Protein AF-A0A956BQ56-F1 (afdb_monomer_lite)

pLDDT: mean 92.38, std 8.83, range [50.75, 98.5]

Structure (mmCIF, N/CA/C/O backbone):
data_AF-A0A956BQ56-F1
#
_entry.id   AF-A0A956BQ56-F1
#
loop_
_atom_site.group_PDB
_atom_site.id
_atom_site.type_symbol
_atom_site.label_atom_id
_atom_site.label_alt_id
_atom_site.label_comp_id
_atom_site.label_asym_id
_atom_site.label_entity_id
_atom_site.label_seq_id
_atom_site.pdbx_PDB_ins_code
_atom_site.Cartn_x
_atom_site.Cartn_y
_atom_site.Cartn_z
_atom_site.occupancy
_atom_site.B_iso_or_equiv
_atom_site.auth_seq_id
_atom_site.auth_comp_id
_atom_site.auth_asym_id
_atom_site.auth_atom_id
_atom_site.pdbx_PDB_model_num
ATOM 1 N N . MET A 1 1 ? -1.343 -6.484 15.022 1.00 90.75 1 MET A N 1
ATOM 2 C CA . MET A 1 1 ? -2.220 -6.120 13.902 1.00 90.75 1 MET A CA 1
ATOM 3 C C . MET A 1 1 ? -2.183 -7.312 12.981 1.00 90.75 1 MET A C 1
ATOM 5 O O . MET A 1 1 ? -1.148 -7.977 12.954 1.00 90.75 1 MET A O 1
ATOM 9 N N . TRP A 1 2 ? -3.267 -7.610 12.287 1.00 90.75 2 TRP A N 1
ATOM 10 C CA . TRP A 1 2 ? -3.307 -8.731 11.355 1.00 90.75 2 TRP A CA 1
ATOM 11 C C . TRP A 1 2 ? -3.967 -8.310 10.049 1.00 90.75 2 TRP A C 1
ATOM 13 O O . TRP A 1 2 ? -4.784 -7.390 10.034 1.00 90.75 2 TRP A O 1
ATOM 23 N N . LEU A 1 3 ? -3.555 -8.955 8.960 1.00 93.00 3 LEU A N 1
ATOM 24 C CA . LEU A 1 3 ? -4.132 -8.765 7.638 1.00 93.00 3 LEU A CA 1
ATOM 25 C C . LEU A 1 3 ? -5.413 -9.600 7.562 1.00 93.00 3 LEU A C 1
ATOM 27 O O . LEU A 1 3 ? -5.359 -10.815 7.725 1.00 93.00 3 LEU A O 1
ATOM 31 N N . ALA A 1 4 ? -6.555 -8.944 7.384 1.00 93.88 4 ALA A N 1
ATOM 32 C CA . ALA A 1 4 ? -7.866 -9.578 7.299 1.00 93.88 4 ALA A CA 1
ATOM 33 C C . ALA A 1 4 ? -8.221 -9.924 5.849 1.00 93.88 4 ALA A C 1
ATOM 35 O O . ALA A 1 4 ? -8.696 -11.027 5.581 1.00 93.88 4 ALA A O 1
ATOM 36 N N . SER A 1 5 ? -7.948 -9.014 4.913 1.00 95.31 5 SER A N 1
ATOM 37 C CA . SER A 1 5 ? -8.143 -9.240 3.482 1.00 95.31 5 SER A CA 1
ATOM 38 C C . SER A 1 5 ? -7.060 -8.539 2.660 1.00 95.31 5 SER A C 1
ATOM 40 O O . SER A 1 5 ? -6.404 -7.603 3.129 1.00 95.31 5 SER A O 1
ATOM 42 N N . ALA A 1 6 ? -6.874 -9.006 1.431 1.00 96.00 6 ALA A N 1
ATOM 43 C CA . ALA A 1 6 ? -6.064 -8.338 0.430 1.00 96.00 6 ALA A CA 1
ATOM 44 C C . ALA A 1 6 ? -6.726 -8.446 -0.945 1.00 96.00 6 ALA A C 1
ATOM 46 O O . ALA A 1 6 ? -7.238 -9.501 -1.331 1.00 96.00 6 ALA A O 1
ATOM 47 N N . ARG A 1 7 ? -6.670 -7.349 -1.695 1.00 97.12 7 ARG A N 1
ATOM 48 C CA . ARG A 1 7 ? -7.122 -7.246 -3.079 1.00 97.12 7 ARG A CA 1
ATOM 49 C C . ARG A 1 7 ? -6.000 -6.658 -3.922 1.00 97.12 7 ARG A C 1
ATOM 51 O O . ARG A 1 7 ? -5.482 -5.592 -3.606 1.00 97.12 7 ARG A O 1
ATOM 58 N N . ILE A 1 8 ? -5.619 -7.351 -4.987 1.00 97.19 8 ILE A N 1
ATOM 59 C CA . ILE A 1 8 ? -4.504 -6.971 -5.858 1.00 97.19 8 ILE A CA 1
ATOM 60 C C . ILE A 1 8 ? -4.992 -6.920 -7.295 1.00 97.19 8 ILE A C 1
ATOM 62 O O . ILE A 1 8 ? -5.619 -7.859 -7.778 1.00 97.19 8 ILE A O 1
ATOM 66 N N . GLU A 1 9 ? -4.692 -5.823 -7.977 1.00 97.06 9 GLU A N 1
ATOM 67 C CA . GLU A 1 9 ? -5.105 -5.558 -9.352 1.00 97.06 9 GLU A CA 1
ATOM 68 C C . GLU A 1 9 ? -3.898 -5.216 -10.220 1.00 97.06 9 GLU A C 1
ATOM 70 O O . GLU A 1 9 ? -3.016 -4.477 -9.786 1.00 97.06 9 GLU A O 1
ATOM 75 N N . GLY A 1 10 ? -3.896 -5.695 -11.466 1.00 95.44 10 GLY A N 1
ATOM 76 C CA . GLY A 1 10 ? -2.933 -5.273 -12.492 1.00 95.44 10 GLY A CA 1
ATOM 77 C C . GLY A 1 10 ? -1.641 -6.090 -12.583 1.00 95.44 10 GLY A C 1
ATOM 78 O O . GLY A 1 10 ? -0.752 -5.727 -13.354 1.00 95.44 10 GLY A O 1
ATOM 79 N N . LEU A 1 11 ? -1.535 -7.205 -11.854 1.00 95.56 11 LEU A N 1
ATOM 80 C CA . LEU A 1 11 ? -0.464 -8.179 -12.071 1.00 95.56 11 LEU A CA 1
ATOM 81 C C . LEU A 1 11 ? -0.717 -8.989 -13.350 1.00 95.56 11 LEU A C 1
ATOM 83 O O . LEU A 1 11 ? -1.852 -9.282 -13.728 1.00 95.56 11 LEU A O 1
ATOM 87 N N . ARG A 1 12 ? 0.362 -9.398 -14.020 1.00 95.00 12 ARG A N 1
ATOM 88 C CA . ARG A 1 12 ? 0.301 -10.229 -15.230 1.00 95.00 12 ARG A CA 1
ATOM 89 C C . ARG A 1 12 ? -0.220 -11.632 -14.932 1.00 95.00 12 ARG A C 1
ATOM 91 O O . ARG A 1 12 ? -0.960 -12.191 -15.738 1.00 95.00 12 ARG A O 1
ATOM 98 N N . SER A 1 13 ? 0.224 -12.210 -13.816 1.00 91.88 13 SER A N 1
ATOM 99 C CA . SER A 1 13 ? -0.127 -13.565 -13.376 1.00 91.88 13 SER A CA 1
ATOM 100 C C . SER A 1 13 ? -1.615 -13.691 -13.048 1.00 91.88 13 SER A C 1
ATOM 102 O O . SER A 1 13 ? -2.211 -14.730 -13.321 1.00 91.88 13 SER A O 1
ATOM 104 N N . ALA A 1 14 ? -2.218 -12.620 -12.530 1.00 91.88 14 ALA A N 1
ATOM 105 C CA . ALA A 1 14 ? -3.639 -12.528 -12.248 1.00 91.88 14 ALA A CA 1
ATOM 106 C C . ALA A 1 14 ? -4.102 -11.058 -12.328 1.00 91.88 14 ALA A C 1
ATOM 108 O O . ALA A 1 14 ? -3.656 -10.239 -11.522 1.00 91.88 14 ALA A O 1
ATOM 109 N N . PRO A 1 15 ? -5.022 -10.707 -13.252 1.00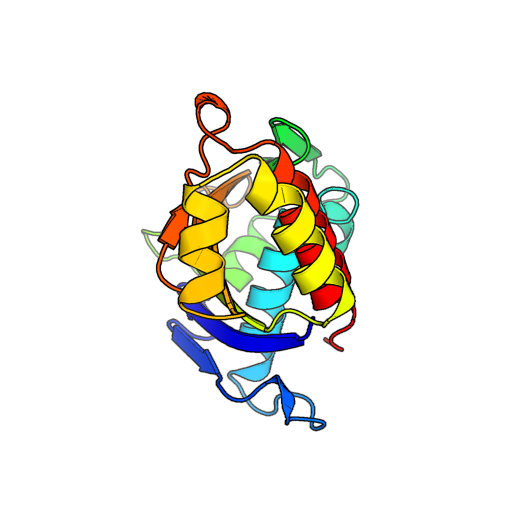 90.75 15 PRO A N 1
ATOM 110 C CA . PRO A 1 15 ? -5.516 -9.335 -13.383 1.00 90.75 15 PRO A CA 1
ATOM 111 C C . PRO A 1 15 ? -6.189 -8.797 -12.115 1.00 90.75 15 PRO A C 1
ATOM 113 O O . PRO A 1 15 ? -6.154 -7.592 -11.871 1.00 90.75 15 PRO A O 1
ATOM 116 N N . LEU A 1 16 ? -6.804 -9.693 -11.339 1.00 95.44 16 LEU A N 1
ATOM 117 C CA . LEU A 1 16 ? -7.450 -9.420 -10.063 1.00 95.44 16 LEU A CA 1
ATOM 118 C C . LEU A 1 16 ? -7.312 -10.648 -9.157 1.00 95.44 16 LEU A C 1
ATOM 120 O O . LEU A 1 16 ? -7.678 -11.753 -9.557 1.00 95.44 16 LEU A O 1
ATOM 124 N N . VAL A 1 17 ? -6.821 -10.435 -7.940 1.00 95.25 17 VAL A N 1
ATOM 125 C CA . VAL A 1 17 ? -6.795 -11.422 -6.858 1.00 95.25 17 VAL A CA 1
ATOM 126 C C . VAL A 1 17 ? -7.473 -10.820 -5.648 1.00 95.25 17 VAL A C 1
ATOM 128 O O . VAL A 1 17 ? -7.122 -9.724 -5.224 1.00 95.25 17 VAL A O 1
ATOM 131 N N . GLU A 1 18 ? -8.413 -11.555 -5.069 1.00 95.25 18 GLU A N 1
ATOM 132 C CA . GLU A 1 18 ? -9.091 -11.184 -3.832 1.00 95.25 18 GLU A CA 1
ATOM 133 C C . GLU A 1 18 ? -8.998 -12.339 -2.849 1.00 95.25 18 GLU A C 1
ATOM 135 O O . GLU A 1 18 ? -9.271 -13.495 -3.191 1.00 95.25 18 GLU A O 1
ATOM 140 N N . ARG A 1 19 ? -8.580 -12.030 -1.624 1.00 92.81 19 ARG A N 1
ATOM 141 C CA . ARG A 1 19 ? -8.503 -12.992 -0.532 1.00 92.81 19 ARG A CA 1
ATOM 142 C C . ARG A 1 19 ? -9.029 -12.364 0.742 1.00 92.81 19 ARG A C 1
ATOM 144 O O . ARG A 1 19 ? -8.561 -11.313 1.164 1.00 92.81 19 ARG A O 1
ATOM 151 N N . GLU A 1 20 ? -9.980 -13.051 1.351 1.00 92.44 20 GLU A N 1
ATOM 152 C CA . GLU A 1 20 ? -10.576 -12.707 2.637 1.00 92.44 20 GLU A CA 1
ATOM 153 C C . GLU A 1 20 ? -10.117 -13.695 3.715 1.00 92.44 20 GLU A C 1
ATOM 155 O O . GLU A 1 20 ? -9.497 -14.720 3.423 1.00 92.44 20 GLU A O 1
ATOM 160 N N . GLU A 1 21 ? -10.433 -13.376 4.969 1.00 88.19 21 GLU A N 1
ATOM 161 C CA . GLU A 1 21 ? -10.154 -14.200 6.150 1.00 88.19 21 GLU A CA 1
ATOM 162 C C . GLU A 1 21 ? -8.681 -14.609 6.326 1.00 88.19 21 GLU A C 1
ATOM 164 O O . GLU A 1 21 ? -8.386 -15.621 6.966 1.00 88.19 21 GLU A O 1
ATOM 169 N N . LEU A 1 22 ? -7.739 -13.791 5.840 1.00 86.69 22 LEU A N 1
ATOM 170 C CA . LEU A 1 22 ? -6.291 -14.032 5.945 1.00 86.69 22 LEU A CA 1
ATOM 171 C C . LEU A 1 22 ? -5.810 -14.158 7.405 1.00 86.69 22 LEU A C 1
ATOM 173 O O . LEU A 1 22 ? -4.773 -14.760 7.669 1.00 86.69 22 LEU A O 1
ATOM 177 N N . GLU A 1 23 ? -6.605 -13.682 8.367 1.00 80.06 23 GLU A N 1
ATOM 178 C CA . GLU A 1 23 ? -6.362 -13.817 9.806 1.00 80.06 23 GLU A CA 1
ATOM 179 C C . GLU A 1 23 ? -6.426 -15.271 10.317 1.00 80.06 23 GLU A C 1
ATOM 181 O O . GLU A 1 23 ? -5.816 -15.590 11.338 1.00 80.06 23 GLU A O 1
ATOM 186 N N . ARG A 1 24 ? -7.178 -16.151 9.632 1.00 58.94 24 ARG A N 1
ATOM 187 C CA . ARG A 1 24 ? -7.440 -17.543 10.061 1.00 58.94 24 ARG A CA 1
ATOM 188 C C . ARG A 1 24 ? -6.645 -18.571 9.277 1.00 58.94 24 ARG A C 1
ATOM 190 O O . ARG A 1 24 ? -6.616 -19.747 9.650 1.00 58.94 24 ARG A O 1
ATOM 197 N N . VAL A 1 25 ? -6.015 -18.154 8.184 1.00 55.31 25 VAL A N 1
ATOM 198 C CA . VAL A 1 25 ? -5.316 -19.072 7.295 1.00 55.31 25 VAL A CA 1
ATOM 199 C C . VAL A 1 25 ? -3.895 -19.278 7.818 1.00 55.31 25 VAL A C 1
ATOM 201 O O . VAL A 1 25 ? -2.957 -18.587 7.449 1.00 55.31 25 VAL A O 1
ATOM 204 N N . HIS A 1 26 ? -3.722 -20.273 8.690 1.00 55.56 26 HIS A N 1
ATOM 205 C CA . HIS A 1 26 ? -2.394 -20.822 9.004 1.00 55.56 26 HIS A CA 1
ATOM 206 C C . HIS A 1 26 ? -1.770 -21.582 7.822 1.00 55.56 26 HIS A C 1
ATOM 208 O O . HIS A 1 26 ? -0.611 -21.983 7.890 1.00 55.56 26 HIS A O 1
ATOM 214 N N . ALA A 1 27 ? -2.546 -21.838 6.767 1.00 56.81 27 ALA A N 1
ATOM 215 C CA . ALA A 1 27 ? -2.057 -22.451 5.547 1.00 56.81 27 ALA A CA 1
ATOM 216 C C . ALA A 1 27 ? -1.517 -21.370 4.605 1.00 56.81 27 ALA A C 1
ATOM 218 O O . ALA A 1 27 ? -2.220 -20.419 4.274 1.00 56.81 27 ALA A O 1
ATOM 219 N N . GLU A 1 28 ? -0.283 -21.543 4.146 1.00 67.31 28 GLU A N 1
ATOM 220 C CA . GLU A 1 28 ? 0.257 -20.748 3.045 1.00 67.31 28 GLU A CA 1
ATOM 221 C C . GLU A 1 28 ? -0.746 -20.738 1.877 1.00 67.31 28 GLU A C 1
ATOM 223 O O . GLU A 1 28 ? -1.326 -21.792 1.565 1.00 67.31 28 GLU A O 1
ATO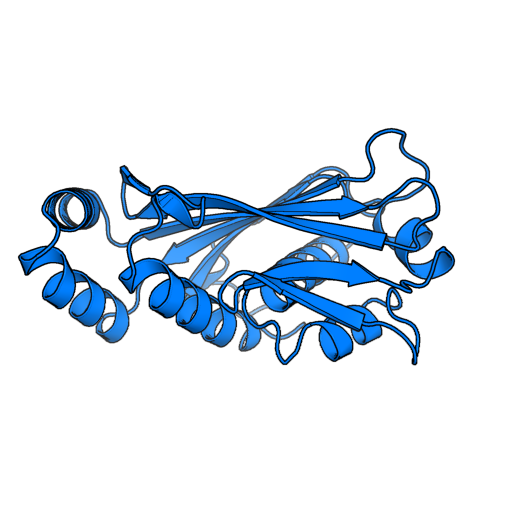M 228 N N . PRO A 1 29 ? -0.989 -19.576 1.244 1.00 72.06 29 PRO A N 1
ATOM 229 C CA . PRO A 1 29 ? -1.797 -19.503 0.039 1.00 72.06 29 PRO A CA 1
ATOM 230 C C . PRO A 1 29 ? -1.306 -20.553 -0.966 1.00 72.06 29 PRO A C 1
ATOM 232 O O . PRO A 1 29 ? -0.115 -20.651 -1.250 1.00 72.06 29 PRO A O 1
ATOM 235 N N . ARG A 1 30 ? -2.210 -21.380 -1.501 1.00 78.44 30 ARG A N 1
ATOM 236 C CA . ARG A 1 30 ? -1.870 -22.390 -2.516 1.00 78.44 30 ARG A CA 1
ATOM 237 C C . ARG A 1 30 ? -2.559 -22.082 -3.832 1.00 78.44 30 ARG A C 1
ATOM 239 O O . ARG A 1 30 ? -3.708 -21.647 -3.852 1.00 78.44 30 ARG A O 1
ATOM 246 N N . GLY A 1 31 ? -1.876 -22.411 -4.924 1.00 81.44 31 GLY A N 1
ATOM 247 C CA . GLY A 1 31 ? -2.411 -22.306 -6.277 1.00 81.44 31 GLY A CA 1
ATOM 248 C C . GLY A 1 31 ? -1.886 -21.092 -7.048 1.00 81.44 31 GLY A C 1
ATOM 249 O O . GLY A 1 31 ? -0.982 -20.406 -6.576 1.00 81.44 31 GLY A O 1
ATOM 250 N N . PRO A 1 32 ? -2.427 -20.842 -8.251 1.00 74.81 32 PRO A N 1
ATOM 251 C CA . PRO A 1 32 ? -1.920 -19.808 -9.156 1.00 74.81 32 PRO A CA 1
ATOM 252 C C . PRO A 1 32 ? -2.018 -18.394 -8.566 1.00 74.81 32 PRO A C 1
ATOM 254 O O . PRO A 1 32 ? -1.135 -17.574 -8.798 1.00 74.81 32 PRO A O 1
ATOM 257 N N . ASP A 1 33 ? -3.032 -18.131 -7.738 1.00 88.50 33 ASP A N 1
ATOM 258 C CA . ASP A 1 33 ? -3.235 -16.818 -7.114 1.00 88.50 33 ASP A CA 1
ATOM 259 C C . ASP A 1 33 ? -2.279 -16.549 -5.945 1.00 88.50 33 ASP A C 1
ATOM 261 O O . ASP A 1 33 ? -2.166 -15.410 -5.504 1.00 88.50 33 ASP A O 1
ATOM 265 N N . ALA A 1 34 ? -1.615 -17.582 -5.413 1.00 90.19 34 ALA A N 1
ATOM 266 C CA . ALA A 1 34 ? -0.724 -17.449 -4.263 1.00 90.19 34 ALA A CA 1
ATOM 267 C C . ALA A 1 34 ? 0.486 -16.567 -4.586 1.00 90.19 34 ALA A C 1
ATOM 269 O O . ALA A 1 34 ? 0.804 -15.668 -3.818 1.00 90.19 34 ALA A O 1
ATOM 270 N N . ALA A 1 35 ? 1.098 -16.780 -5.755 1.00 91.56 35 ALA A N 1
ATOM 271 C CA . ALA A 1 35 ? 2.221 -15.971 -6.220 1.00 91.56 35 ALA A CA 1
ATOM 272 C C . ALA A 1 35 ? 1.800 -14.510 -6.431 1.00 91.56 35 ALA A C 1
ATOM 274 O O . ALA A 1 35 ? 2.440 -13.605 -5.920 1.00 91.56 35 ALA A O 1
ATOM 275 N N . ALA A 1 36 ? 0.661 -14.279 -7.092 1.00 93.44 36 ALA A N 1
ATOM 276 C CA . ALA A 1 36 ? 0.136 -12.930 -7.290 1.00 93.44 36 ALA A CA 1
ATOM 277 C C . ALA A 1 36 ? -0.192 -12.228 -5.958 1.00 93.44 36 ALA A C 1
ATOM 279 O O . ALA A 1 36 ? 0.066 -11.034 -5.806 1.00 93.44 36 ALA A O 1
ATOM 280 N N . LEU A 1 37 ? -0.724 -12.967 -4.978 1.00 94.31 37 LEU A N 1
ATOM 281 C CA . LEU A 1 37 ? -0.947 -12.459 -3.627 1.00 94.31 37 LEU A CA 1
ATOM 282 C C . LEU A 1 37 ? 0.370 -12.059 -2.948 1.00 94.31 37 LEU A C 1
ATOM 284 O O . LEU A 1 37 ? 0.464 -10.953 -2.416 1.00 94.31 37 LEU A O 1
ATOM 288 N N . ALA A 1 38 ? 1.374 -12.937 -2.988 1.00 92.94 38 ALA A N 1
ATOM 289 C CA . ALA A 1 38 ? 2.695 -12.696 -2.416 1.00 92.94 38 ALA A CA 1
ATOM 290 C C . ALA A 1 38 ? 3.383 -11.486 -3.068 1.00 92.94 38 ALA A C 1
ATOM 292 O O . ALA A 1 38 ? 3.845 -10.595 -2.356 1.00 92.94 38 ALA A O 1
ATOM 293 N N . ASP A 1 39 ? 3.355 -11.391 -4.400 1.00 95.06 39 ASP A N 1
ATOM 294 C CA . ASP A 1 39 ? 3.920 -10.274 -5.164 1.00 95.06 39 ASP A CA 1
ATOM 295 C C . ASP A 1 39 ? 3.259 -8.942 -4.783 1.00 95.06 39 ASP A C 1
ATOM 297 O O . ASP A 1 39 ? 3.937 -7.949 -4.510 1.00 95.06 39 ASP A O 1
ATOM 301 N N . GLY A 1 40 ? 1.924 -8.906 -4.706 1.00 95.88 40 GLY A N 1
ATOM 302 C CA . GLY A 1 40 ? 1.198 -7.704 -4.294 1.00 95.88 40 GLY A CA 1
ATOM 303 C C . GLY A 1 40 ? 1.490 -7.303 -2.845 1.00 95.88 40 GLY A C 1
ATOM 304 O O . GLY A 1 40 ? 1.719 -6.126 -2.559 1.00 95.88 40 GLY A O 1
ATOM 305 N N . ILE A 1 41 ? 1.554 -8.268 -1.924 1.00 95.19 41 ILE A N 1
ATOM 306 C CA . ILE A 1 41 ? 1.931 -8.009 -0.527 1.00 95.19 41 ILE A CA 1
ATOM 307 C C . ILE A 1 41 ? 3.377 -7.498 -0.435 1.00 95.19 41 ILE A C 1
ATOM 309 O O . ILE A 1 41 ? 3.640 -6.562 0.322 1.00 95.19 41 ILE A O 1
ATOM 313 N N . ALA A 1 42 ? 4.299 -8.048 -1.226 1.00 94.50 42 ALA A N 1
ATOM 314 C CA . ALA A 1 42 ? 5.682 -7.592 -1.298 1.00 94.50 42 ALA A CA 1
ATOM 315 C C . ALA A 1 42 ? 5.778 -6.147 -1.816 1.00 94.50 42 ALA A C 1
ATOM 317 O O . ALA A 1 42 ? 6.466 -5.327 -1.209 1.00 94.50 42 ALA A O 1
ATOM 318 N N . LEU A 1 43 ? 5.026 -5.781 -2.858 1.00 96.69 43 LEU A N 1
ATOM 319 C CA . LEU A 1 43 ? 4.946 -4.393 -3.336 1.00 96.69 43 LEU A CA 1
ATOM 320 C C . LEU A 1 43 ? 4.395 -3.438 -2.267 1.00 96.69 43 LEU A C 1
ATOM 322 O O . LEU A 1 43 ? 4.925 -2.342 -2.072 1.00 96.69 43 LEU A O 1
ATOM 326 N N . ALA A 1 44 ? 3.358 -3.842 -1.530 1.00 96.69 44 ALA A N 1
ATOM 327 C CA . ALA A 1 44 ? 2.858 -3.045 -0.413 1.00 96.69 44 ALA A CA 1
ATOM 328 C C . ALA A 1 44 ? 3.898 -2.911 0.712 1.00 96.69 44 ALA A C 1
ATOM 330 O O . ALA A 1 44 ? 4.078 -1.824 1.262 1.00 96.69 44 ALA A O 1
ATOM 331 N N . ALA A 1 45 ? 4.620 -3.985 1.035 1.00 94.12 45 ALA A N 1
ATOM 332 C CA . ALA A 1 45 ? 5.680 -3.967 2.036 1.00 94.12 45 ALA A CA 1
ATOM 333 C C . ALA A 1 45 ? 6.859 -3.069 1.622 1.00 94.12 45 ALA A C 1
ATOM 335 O O . ALA A 1 45 ? 7.373 -2.332 2.463 1.00 94.12 45 ALA A O 1
ATOM 336 N N . ALA A 1 46 ? 7.245 -3.079 0.341 1.00 95.12 46 ALA A N 1
ATOM 337 C CA . ALA A 1 46 ? 8.273 -2.195 -0.206 1.00 95.12 46 ALA A CA 1
ATOM 338 C C . ALA A 1 46 ? 7.888 -0.716 -0.044 1.00 95.12 46 ALA A C 1
ATOM 340 O O . ALA A 1 46 ? 8.711 0.086 0.390 1.00 95.12 46 ALA A O 1
ATOM 341 N N . PHE A 1 47 ? 6.623 -0.374 -0.309 1.00 96.62 47 PHE A N 1
ATOM 342 C CA . PHE A 1 47 ? 6.099 0.976 -0.094 1.00 96.62 47 PHE A CA 1
ATOM 343 C C . PHE A 1 47 ? 6.093 1.375 1.392 1.00 96.62 47 PHE A C 1
ATOM 345 O O . PHE A 1 47 ? 6.515 2.473 1.752 1.00 96.62 47 PHE A O 1
ATOM 352 N N . LEU A 1 48 ? 5.631 0.480 2.272 1.00 95.38 48 LEU A N 1
ATOM 353 C CA . LEU A 1 48 ? 5.444 0.772 3.699 1.00 95.38 48 LEU A CA 1
ATOM 354 C C . LEU A 1 48 ? 6.733 0.754 4.523 1.00 95.38 48 LEU A C 1
ATOM 356 O O . LEU A 1 48 ? 6.770 1.329 5.610 1.00 95.38 48 LEU A O 1
ATOM 360 N N . VAL A 1 49 ? 7.774 0.069 4.047 1.00 94.69 49 VAL A N 1
ATOM 361 C CA . VAL A 1 49 ? 9.076 -0.023 4.718 1.00 94.69 49 VAL A CA 1
ATOM 362 C C . VAL A 1 49 ? 10.175 0.338 3.716 1.00 94.69 49 VAL A C 1
ATOM 364 O O . VAL A 1 49 ? 10.892 -0.552 3.250 1.00 94.69 49 VAL A O 1
ATOM 367 N N . PRO A 1 50 ? 10.369 1.632 3.393 1.00 93.56 50 PRO A N 1
ATOM 368 C CA . PRO A 1 50 ? 11.250 2.025 2.291 1.00 93.56 50 PRO A CA 1
ATOM 369 C C . PRO A 1 50 ? 12.705 1.583 2.472 1.00 93.56 50 PRO A C 1
ATOM 371 O O . PRO A 1 50 ? 13.374 1.220 1.510 1.00 93.56 50 PRO A O 1
ATOM 374 N N . ALA A 1 51 ? 13.174 1.475 3.720 1.00 92.12 51 ALA A N 1
ATOM 375 C CA . ALA A 1 51 ? 14.490 0.921 4.052 1.00 92.12 51 ALA A CA 1
ATOM 376 C C . ALA A 1 51 ? 14.706 -0.533 3.572 1.00 92.12 51 ALA A C 1
ATOM 378 O O . ALA A 1 51 ? 15.833 -1.022 3.569 1.00 92.12 51 ALA A O 1
ATOM 379 N N . ARG A 1 52 ? 13.636 -1.244 3.198 1.00 90.56 52 ARG A N 1
ATOM 380 C CA . ARG A 1 52 ? 13.657 -2.608 2.652 1.00 90.56 52 ARG A CA 1
ATOM 381 C C . ARG A 1 52 ? 13.170 -2.682 1.210 1.00 90.56 52 ARG A C 1
ATOM 383 O O . ARG A 1 52 ? 13.149 -3.782 0.660 1.00 90.56 52 ARG A O 1
ATOM 390 N N . ALA A 1 53 ? 12.793 -1.559 0.598 1.00 94.25 53 ALA A N 1
ATOM 391 C CA . ALA A 1 53 ? 12.226 -1.540 -0.744 1.00 94.25 53 ALA A CA 1
ATOM 392 C C . ALA A 1 53 ? 13.170 -2.205 -1.754 1.00 94.25 53 ALA A C 1
ATOM 394 O O . ALA A 1 53 ? 12.757 -3.148 -2.415 1.00 94.25 53 ALA A O 1
ATOM 395 N N . ALA A 1 54 ? 14.452 -1.824 -1.784 1.00 94.19 54 ALA A N 1
ATOM 396 C CA . ALA A 1 54 ? 15.429 -2.413 -2.706 1.00 94.19 54 ALA A CA 1
ATOM 397 C C . ALA A 1 54 ? 15.544 -3.944 -2.569 1.00 94.19 54 ALA A C 1
ATOM 399 O O . ALA A 1 54 ? 15.460 -4.659 -3.561 1.00 94.19 54 ALA A O 1
ATOM 400 N N . ALA A 1 55 ? 15.659 -4.463 -1.341 1.00 93.81 55 ALA A N 1
ATOM 401 C CA . ALA A 1 55 ? 15.741 -5.907 -1.101 1.00 93.81 55 ALA A CA 1
ATOM 402 C C . ALA A 1 55 ? 14.441 -6.642 -1.472 1.00 93.81 55 ALA A C 1
ATOM 404 O O . ALA A 1 55 ? 14.481 -7.744 -2.009 1.00 93.81 55 ALA A O 1
ATOM 405 N N . THR A 1 56 ? 13.289 -6.022 -1.206 1.00 94.31 56 THR A N 1
ATOM 406 C CA . THR A 1 56 ? 11.972 -6.589 -1.532 1.00 94.31 56 THR A CA 1
ATOM 407 C C . THR A 1 56 ? 11.757 -6.632 -3.044 1.00 94.31 56 THR A C 1
ATOM 409 O O . THR A 1 56 ? 11.309 -7.638 -3.575 1.00 94.31 56 THR A O 1
ATOM 412 N N . LEU A 1 57 ? 12.142 -5.569 -3.751 1.00 96.25 57 LEU A N 1
ATOM 413 C CA . LEU A 1 57 ? 12.081 -5.487 -5.208 1.00 96.25 57 LEU A CA 1
ATOM 414 C C . LEU A 1 57 ? 13.078 -6.443 -5.879 1.00 96.25 57 LEU A C 1
ATOM 416 O O . LEU A 1 57 ? 12.757 -7.038 -6.903 1.00 96.25 57 LEU A O 1
ATOM 420 N N . ALA A 1 58 ? 14.255 -6.653 -5.288 1.00 95.44 58 ALA A N 1
ATOM 421 C CA . ALA A 1 58 ? 15.195 -7.671 -5.754 1.00 95.44 58 ALA A CA 1
ATOM 422 C C . ALA A 1 58 ? 14.615 -9.089 -5.627 1.00 95.44 58 ALA A C 1
ATOM 424 O O . ALA A 1 58 ? 14.795 -9.897 -6.526 1.00 95.44 58 ALA A O 1
ATOM 425 N N . ALA A 1 59 ? 13.866 -9.382 -4.557 1.00 94.50 59 ALA A N 1
ATOM 426 C CA . ALA A 1 59 ? 13.195 -10.676 -4.389 1.00 94.50 59 ALA A CA 1
ATOM 427 C C . ALA A 1 59 ? 12.058 -10.922 -5.402 1.00 94.50 59 ALA A C 1
ATOM 429 O O . ALA A 1 59 ? 11.672 -12.068 -5.607 1.00 94.50 59 ALA A O 1
ATOM 430 N N . LEU A 1 60 ? 11.542 -9.861 -6.030 1.00 95.12 60 LEU A N 1
ATOM 431 C CA . LEU A 1 60 ? 10.573 -9.922 -7.131 1.00 95.12 60 LEU A CA 1
ATOM 432 C C . LEU A 1 60 ? 11.248 -9.930 -8.513 1.00 95.12 60 LEU A C 1
ATOM 434 O O . LEU A 1 60 ? 10.567 -9.772 -9.524 1.00 95.12 60 LEU A O 1
ATOM 438 N N . ASP A 1 61 ? 12.581 -10.026 -8.561 1.00 96.69 61 ASP A N 1
ATOM 439 C CA . ASP A 1 61 ? 13.395 -9.892 -9.771 1.00 96.69 61 ASP A CA 1
ATOM 440 C C . ASP A 1 61 ? 13.160 -8.568 -10.533 1.00 96.69 61 ASP A C 1
ATOM 442 O O . ASP A 1 61 ? 13.404 -8.497 -11.734 1.00 96.69 61 ASP A O 1
ATOM 446 N N . VAL A 1 62 ? 12.684 -7.498 -9.871 1.00 95.75 62 VAL A N 1
ATOM 447 C CA . VAL A 1 62 ? 12.427 -6.192 -10.521 1.00 95.75 62 VAL A CA 1
ATOM 448 C C . VAL A 1 62 ? 13.502 -5.139 -10.257 1.00 95.75 62 VAL A C 1
ATOM 450 O O . VAL A 1 62 ? 13.478 -4.083 -10.889 1.00 95.75 62 VAL A O 1
ATOM 453 N N . ALA A 1 63 ? 14.440 -5.390 -9.343 1.00 94.56 63 ALA A N 1
ATOM 454 C CA . ALA A 1 63 ? 15.540 -4.475 -9.037 1.00 94.56 63 ALA A CA 1
ATOM 455 C C . ALA A 1 63 ? 16.846 -4.873 -9.741 1.00 94.56 63 ALA A C 1
ATOM 457 O O . ALA A 1 63 ? 17.140 -6.050 -9.931 1.00 94.56 63 ALA A O 1
ATOM 458 N N . LEU A 1 64 ? 17.655 -3.866 -10.061 1.00 94.19 64 LEU A N 1
ATOM 459 C CA . LEU A 1 64 ? 19.059 -3.988 -10.442 1.00 94.19 64 LEU A CA 1
ATOM 460 C C . LEU A 1 64 ? 19.950 -3.636 -9.242 1.00 94.19 64 LEU A C 1
ATOM 462 O O . LEU A 1 64 ? 19.523 -2.950 -8.313 1.00 94.19 64 LEU A O 1
ATOM 466 N N . ASP A 1 65 ? 21.235 -3.984 -9.314 1.00 93.75 65 ASP A N 1
ATOM 467 C CA . ASP A 1 65 ? 22.233 -3.568 -8.311 1.00 93.75 65 ASP A CA 1
ATOM 468 C C . ASP A 1 65 ? 22.352 -2.037 -8.182 1.00 93.75 65 ASP A C 1
ATOM 470 O O . ASP A 1 65 ? 22.828 -1.515 -7.175 1.00 93.75 65 ASP A O 1
ATOM 474 N N . THR A 1 66 ? 21.923 -1.306 -9.215 1.00 93.44 66 THR A N 1
ATOM 475 C CA . THR A 1 66 ? 21.922 0.159 -9.278 1.00 93.44 66 THR A CA 1
ATOM 476 C C . THR A 1 66 ? 20.569 0.783 -8.938 1.00 93.44 66 THR A C 1
ATOM 478 O O . THR A 1 66 ? 20.413 1.986 -9.133 1.00 93.44 66 THR A O 1
ATOM 481 N N . THR A 1 67 ? 19.578 0.001 -8.496 1.00 95.56 67 THR A N 1
ATOM 482 C CA . THR A 1 67 ? 18.253 0.527 -8.148 1.00 95.56 67 THR A CA 1
ATOM 483 C C . THR A 1 67 ? 18.350 1.539 -7.012 1.00 95.56 67 THR A C 1
ATOM 485 O O . THR A 1 67 ? 18.942 1.277 -5.964 1.00 95.56 67 THR A O 1
ATOM 488 N N . THR A 1 68 ? 17.725 2.695 -7.212 1.00 95.81 68 THR A N 1
ATOM 489 C CA . THR A 1 68 ? 17.643 3.779 -6.229 1.00 95.81 68 THR A CA 1
ATOM 490 C C . THR A 1 68 ? 16.194 3.993 -5.808 1.00 95.81 68 THR A C 1
ATOM 492 O O . THR A 1 68 ? 15.268 3.840 -6.601 1.00 95.81 68 THR A O 1
ATOM 495 N N . THR A 1 69 ? 15.993 4.340 -4.538 1.00 95.81 69 THR A N 1
ATOM 496 C CA . THR A 1 69 ? 14.678 4.657 -3.968 1.00 95.81 69 THR A CA 1
ATOM 497 C C . THR A 1 69 ? 14.664 6.113 -3.536 1.00 95.81 69 THR A C 1
ATOM 499 O O . THR A 1 69 ? 15.495 6.517 -2.716 1.00 95.81 69 THR A O 1
ATOM 502 N N . LEU A 1 70 ? 13.724 6.887 -4.061 1.00 95.62 70 LEU A N 1
ATOM 503 C CA . LEU A 1 70 ? 13.500 8.279 -3.698 1.00 95.62 70 LEU A CA 1
ATOM 504 C C . LEU A 1 70 ? 12.349 8.338 -2.694 1.00 95.62 70 LEU A C 1
ATOM 506 O O . LEU A 1 70 ? 11.327 7.669 -2.863 1.00 95.62 70 LEU A O 1
ATOM 510 N N . LEU A 1 71 ? 12.552 9.091 -1.614 1.00 95.25 71 LEU A N 1
ATOM 511 C CA . LEU A 1 71 ? 11.603 9.184 -0.510 1.00 95.25 71 LEU A CA 1
ATOM 512 C C . LEU A 1 71 ? 11.033 10.596 -0.413 1.00 95.25 71 LEU A C 1
ATOM 514 O O . LEU A 1 71 ? 11.801 11.559 -0.424 1.00 95.25 71 LEU A O 1
ATOM 518 N N . ASP A 1 72 ? 9.726 10.691 -0.194 1.00 92.38 72 ASP A N 1
ATOM 519 C CA . ASP A 1 72 ? 9.038 11.912 0.222 1.00 92.38 72 ASP A CA 1
ATOM 520 C C . ASP A 1 72 ? 8.539 11.739 1.661 1.00 92.38 72 ASP A C 1
ATOM 522 O O . ASP A 1 72 ? 7.800 10.806 1.973 1.00 92.38 72 ASP A O 1
ATOM 526 N N . GLU A 1 73 ? 9.001 12.589 2.579 1.00 88.94 73 GLU A N 1
ATOM 527 C CA . GLU A 1 73 ? 8.676 12.506 4.015 1.00 88.94 73 GLU A CA 1
ATOM 528 C C . GLU A 1 73 ? 8.844 11.103 4.640 1.00 88.94 73 GLU A C 1
ATOM 530 O O . GLU A 1 73 ? 8.084 10.690 5.516 1.00 88.94 73 GLU A O 1
ATOM 535 N N . SER A 1 74 ? 9.874 10.359 4.225 1.00 88.94 74 SER A N 1
ATOM 536 C CA . SER A 1 74 ? 10.129 8.966 4.652 1.00 88.94 74 SER A CA 1
ATOM 537 C C . SER A 1 74 ? 9.129 7.924 4.130 1.00 88.94 74 SER A C 1
ATOM 539 O O . SER A 1 74 ? 9.144 6.786 4.599 1.00 88.94 74 SER A O 1
ATOM 541 N N . VAL A 1 75 ? 8.292 8.277 3.156 1.00 91.50 75 VAL A N 1
ATOM 542 C CA . VAL A 1 75 ? 7.464 7.353 2.370 1.00 91.50 75 VAL A CA 1
ATOM 543 C C . VAL A 1 75 ? 8.146 7.120 1.025 1.00 91.50 75 VAL A C 1
ATOM 545 O O . VAL A 1 75 ? 8.786 8.025 0.495 1.00 91.50 75 VAL A O 1
ATOM 548 N N . LEU A 1 76 ? 8.054 5.904 0.484 1.00 94.75 76 LEU A N 1
ATOM 549 C CA . LEU A 1 76 ? 8.555 5.630 -0.860 1.00 94.75 76 LEU A CA 1
ATOM 550 C C . LEU A 1 76 ? 7.732 6.435 -1.871 1.00 94.75 76 LEU A C 1
ATOM 552 O O . LEU A 1 76 ? 6.508 6.329 -1.871 1.00 94.75 76 LEU A O 1
ATOM 556 N N . ASP A 1 77 ? 8.405 7.233 -2.692 1.00 96.44 77 ASP A N 1
ATOM 557 C CA . ASP A 1 77 ? 7.769 8.040 -3.734 1.00 96.44 77 ASP A CA 1
ATOM 558 C C . ASP A 1 77 ? 8.092 7.445 -5.102 1.00 96.44 77 ASP A C 1
ATOM 560 O O . ASP A 1 77 ? 7.205 6.980 -5.817 1.00 96.44 77 ASP A O 1
ATOM 564 N N . GLU A 1 78 ? 9.380 7.305 -5.412 1.00 97.19 78 GLU A N 1
ATOM 565 C CA . GLU A 1 78 ? 9.832 6.793 -6.702 1.00 97.19 78 GLU A CA 1
ATOM 566 C C . GLU A 1 78 ? 10.919 5.726 -6.558 1.00 97.19 78 GLU A C 1
ATOM 568 O O . GLU A 1 78 ? 11.681 5.672 -5.586 1.00 97.19 78 GLU A O 1
ATOM 573 N N . VAL A 1 79 ? 11.006 4.873 -7.575 1.00 96.88 79 VAL A N 1
ATOM 574 C CA . VAL A 1 79 ? 12.073 3.889 -7.735 1.00 96.88 79 VAL A CA 1
A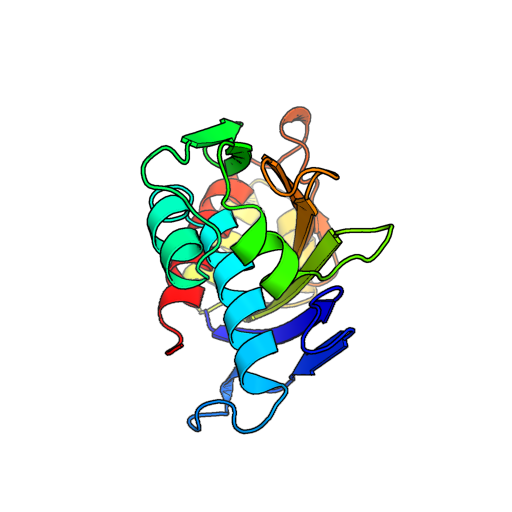TOM 575 C C . VAL A 1 79 ? 12.642 3.999 -9.139 1.00 96.88 79 VAL A C 1
ATOM 577 O O . VAL A 1 79 ? 11.896 3.944 -10.119 1.00 96.88 79 VAL A O 1
ATOM 580 N N . GLU A 1 80 ? 13.963 4.112 -9.248 1.00 97.31 80 GLU A N 1
ATOM 581 C CA . GLU A 1 80 ? 14.668 4.205 -10.526 1.00 97.31 80 GLU A CA 1
ATOM 582 C C . GLU A 1 80 ? 15.600 3.015 -10.757 1.00 97.31 80 GLU A C 1
ATOM 584 O O . GLU A 1 80 ? 15.941 2.268 -9.839 1.00 97.31 80 GLU A O 1
ATOM 589 N N . ALA A 1 81 ? 16.033 2.860 -12.011 1.00 96.50 81 ALA A N 1
ATOM 590 C CA . ALA A 1 81 ? 16.899 1.774 -12.459 1.00 96.50 81 ALA A CA 1
ATOM 591 C C . ALA A 1 81 ? 16.348 0.385 -12.083 1.00 96.50 81 ALA A C 1
ATOM 593 O O . ALA A 1 81 ? 17.077 -0.469 -11.582 1.00 96.50 81 ALA A O 1
ATOM 594 N N . LEU A 1 82 ? 15.049 0.176 -12.318 1.00 97.69 82 LEU A N 1
ATOM 595 C CA . LEU A 1 82 ? 14.409 -1.142 -12.266 1.00 97.69 82 LEU A CA 1
ATOM 596 C C . LEU A 1 82 ? 14.834 -2.006 -13.464 1.00 97.69 82 LEU A C 1
ATOM 598 O O . LEU A 1 82 ? 15.173 -1.464 -14.521 1.00 97.69 82 LEU A O 1
ATOM 602 N N . ASP A 1 83 ? 14.768 -3.331 -13.316 1.00 97.88 83 ASP A N 1
ATOM 603 C CA . ASP A 1 83 ? 14.967 -4.282 -14.413 1.00 97.88 83 ASP A CA 1
ATOM 604 C C . ASP A 1 83 ? 13.715 -4.336 -15.313 1.00 97.88 83 ASP A C 1
ATOM 606 O O . ASP A 1 83 ? 12.665 -4.841 -14.892 1.00 97.88 83 ASP A O 1
ATOM 610 N N . PRO A 1 84 ? 13.800 -3.900 -16.586 1.00 97.12 84 PRO A N 1
ATOM 611 C CA . PRO A 1 84 ? 12.688 -3.988 -17.527 1.00 97.12 84 PRO A CA 1
ATOM 612 C C . PRO A 1 84 ? 12.148 -5.404 -17.735 1.00 97.12 84 PRO A C 1
ATOM 614 O O . PRO A 1 84 ? 10.965 -5.564 -18.053 1.00 97.12 84 PRO A O 1
ATOM 617 N N . HIS A 1 85 ? 12.998 -6.429 -17.623 1.00 97.12 85 HIS A N 1
ATOM 618 C CA . HIS A 1 85 ? 12.583 -7.819 -17.789 1.00 97.12 85 HIS A CA 1
ATOM 619 C C . HIS A 1 85 ? 11.733 -8.282 -16.609 1.00 97.12 85 HIS A C 1
ATOM 621 O O . HIS A 1 85 ? 10.644 -8.814 -16.841 1.00 97.12 85 HIS A O 1
ATOM 627 N N . GLY A 1 86 ? 12.173 -7.995 -15.383 1.00 96.75 86 GLY A N 1
ATOM 628 C CA . GLY A 1 86 ? 11.406 -8.211 -14.160 1.00 96.75 86 GLY A CA 1
ATOM 629 C C . GLY A 1 86 ? 10.072 -7.481 -14.160 1.00 96.75 86 GLY A C 1
ATOM 630 O O . GLY A 1 86 ? 9.018 -8.090 -13.986 1.00 96.75 86 GLY A O 1
ATOM 631 N N . VAL A 1 87 ? 10.077 -6.180 -14.469 1.00 97.00 87 VAL A N 1
ATOM 632 C CA . VAL A 1 87 ? 8.835 -5.395 -14.538 1.00 97.00 87 VAL A CA 1
ATOM 633 C C . VAL A 1 87 ? 7.883 -5.963 -15.597 1.00 97.00 87 VAL A C 1
ATOM 635 O O . VAL A 1 87 ? 6.693 -6.123 -15.329 1.00 97.00 87 VAL A O 1
ATOM 638 N N . ARG A 1 88 ? 8.370 -6.352 -16.785 1.00 96.19 88 ARG A N 1
ATOM 639 C CA . ARG A 1 88 ? 7.522 -7.007 -17.802 1.00 96.19 88 ARG A CA 1
ATOM 640 C C . ARG A 1 88 ? 7.005 -8.370 -17.329 1.00 96.19 88 ARG A C 1
ATOM 642 O O . ARG A 1 88 ? 5.886 -8.749 -17.681 1.00 96.19 88 ARG A O 1
ATOM 649 N N . ALA A 1 89 ? 7.786 -9.119 -16.555 1.00 95.69 89 ALA A N 1
ATOM 650 C CA . ALA A 1 89 ? 7.321 -10.361 -15.949 1.00 95.69 89 ALA A CA 1
ATOM 651 C C . ALA A 1 89 ? 6.178 -10.100 -14.954 1.00 95.69 89 ALA A C 1
ATOM 653 O O . ALA A 1 89 ? 5.179 -10.818 -15.003 1.00 95.69 89 ALA A O 1
ATOM 654 N N . LEU A 1 90 ? 6.283 -9.027 -14.165 1.00 95.88 90 LEU A N 1
ATOM 655 C CA . LEU A 1 90 ? 5.327 -8.640 -13.130 1.00 95.88 90 LEU A CA 1
ATOM 656 C C . LEU A 1 90 ? 4.001 -8.090 -13.685 1.00 95.88 90 LEU A C 1
ATOM 658 O O . LEU A 1 90 ? 2.937 -8.556 -13.286 1.00 95.88 90 LEU A O 1
ATOM 662 N N . VAL A 1 91 ? 4.036 -7.122 -14.613 1.00 96.00 91 VAL A N 1
ATOM 663 C CA . VAL A 1 91 ? 2.830 -6.396 -15.091 1.00 96.00 91 VAL A CA 1
ATOM 664 C C . VAL A 1 91 ? 2.482 -6.629 -16.566 1.00 96.00 91 VAL A C 1
ATOM 666 O O . VAL A 1 91 ? 1.439 -6.186 -17.047 1.00 96.00 91 VAL A O 1
ATOM 669 N N . GLY A 1 92 ? 3.322 -7.355 -17.309 1.00 93.19 92 GLY A N 1
ATOM 670 C CA . GLY A 1 92 ? 3.105 -7.636 -18.730 1.00 93.19 92 GLY A CA 1
ATOM 671 C C . GLY A 1 92 ? 3.293 -6.415 -19.638 1.00 93.19 92 GLY A C 1
ATOM 672 O O . GLY A 1 92 ? 3.881 -5.404 -19.258 1.00 93.19 92 GLY A O 1
ATOM 673 N N . ASP A 1 93 ? 2.787 -6.515 -20.870 1.00 90.00 93 ASP A N 1
ATOM 674 C CA . ASP A 1 93 ? 2.891 -5.462 -21.896 1.00 90.00 93 ASP A CA 1
ATOM 675 C C . ASP A 1 93 ? 1.623 -4.589 -21.997 1.00 90.00 93 ASP A C 1
ATOM 677 O O . ASP A 1 93 ? 1.397 -3.918 -23.008 1.00 90.00 93 ASP A O 1
ATOM 681 N N . ALA A 1 94 ? 0.788 -4.582 -20.953 1.00 83.62 94 ALA A N 1
ATOM 682 C CA . ALA A 1 94 ? -0.436 -3.790 -20.915 1.00 83.62 94 ALA A CA 1
ATOM 683 C C . ALA A 1 94 ? -0.152 -2.280 -21.103 1.00 83.62 94 ALA A C 1
ATOM 685 O O . ALA A 1 94 ? 0.921 -1.789 -20.728 1.00 83.62 94 ALA A O 1
ATOM 686 N N . PRO A 1 95 ? -1.105 -1.517 -21.678 1.00 80.06 95 PRO A N 1
ATOM 687 C CA . PRO A 1 95 ? -0.964 -0.070 -21.833 1.00 80.06 95 PRO A CA 1
ATOM 688 C C . PRO A 1 95 ? -0.945 0.655 -20.480 1.00 80.06 95 PRO A C 1
ATOM 690 O O . PRO A 1 95 ? -0.193 1.612 -20.311 1.00 80.06 95 PRO A O 1
ATOM 693 N N . THR A 1 96 ? -1.727 0.177 -19.511 1.00 75.44 96 THR A N 1
ATOM 694 C CA . THR A 1 96 ? -1.748 0.661 -18.126 1.00 75.44 96 THR A CA 1
ATOM 695 C C . THR A 1 96 ? -0.962 -0.306 -17.249 1.00 75.44 96 THR A C 1
ATOM 697 O O . THR A 1 96 ? -1.449 -1.378 -16.900 1.00 75.44 96 THR A O 1
ATOM 700 N N . ARG A 1 97 ? 0.280 0.061 -16.931 1.00 93.44 97 ARG A N 1
ATOM 701 C CA . ARG A 1 97 ? 1.218 -0.738 -16.128 1.00 93.44 97 ARG A CA 1
ATOM 702 C C . ARG A 1 97 ? 1.151 -0.304 -14.682 1.00 93.44 97 ARG A C 1
ATOM 704 O O . ARG A 1 97 ? 2.099 0.254 -14.135 1.00 93.44 97 ARG A O 1
ATOM 711 N N . SER A 1 98 ? -0.030 -0.473 -14.117 1.00 97.12 98 SER A N 1
ATOM 712 C CA . SER A 1 98 ? -0.316 -0.076 -12.752 1.00 97.12 98 SER A CA 1
ATOM 713 C C . SER A 1 98 ? -0.676 -1.295 -11.932 1.00 97.12 98 SER A C 1
ATOM 715 O O . SER A 1 98 ? -1.524 -2.072 -12.364 1.00 97.12 98 SER A O 1
ATOM 717 N N . VAL A 1 99 ? -0.090 -1.409 -10.745 1.00 97.81 99 VAL A N 1
ATOM 718 C CA . VAL A 1 99 ? -0.520 -2.377 -9.737 1.00 97.81 99 VAL A CA 1
ATOM 719 C C . VAL A 1 99 ? -1.185 -1.616 -8.607 1.00 97.81 99 VAL A C 1
ATOM 721 O O . VAL A 1 99 ? -0.636 -0.633 -8.113 1.00 97.81 99 VAL A O 1
ATOM 724 N N . THR A 1 100 ? -2.373 -2.053 -8.205 1.00 98.38 100 THR A N 1
ATOM 725 C CA . THR A 1 100 ? -3.027 -1.552 -6.994 1.00 98.38 100 THR A CA 1
ATOM 726 C C . THR A 1 100 ? -3.100 -2.671 -5.976 1.00 98.38 100 THR A C 1
ATOM 728 O O . THR A 1 100 ? -3.524 -3.775 -6.303 1.00 98.38 100 THR A O 1
ATOM 731 N N . VAL A 1 101 ? -2.708 -2.369 -4.744 1.00 98.12 101 VAL A N 1
ATOM 732 C CA . VAL A 1 101 ? -2.789 -3.283 -3.609 1.00 98.12 101 VAL A CA 1
ATOM 733 C C . VAL A 1 101 ? -3.662 -2.637 -2.548 1.00 98.12 101 VAL A C 1
ATOM 735 O O . VAL A 1 101 ? -3.349 -1.559 -2.049 1.00 98.12 101 VAL A O 1
ATOM 738 N N . GLU A 1 102 ? -4.768 -3.282 -2.216 1.00 98.50 102 GLU A N 1
ATOM 739 C CA . GLU A 1 102 ? -5.677 -2.882 -1.152 1.00 98.50 102 GLU A CA 1
ATOM 740 C C . GLU A 1 102 ? -5.607 -3.912 -0.024 1.00 98.50 102 GLU A C 1
ATOM 742 O O . GLU A 1 102 ? -5.699 -5.114 -0.264 1.00 98.50 102 GLU A O 1
ATOM 747 N N . LEU A 1 103 ? -5.387 -3.438 1.198 1.00 97.25 103 LEU A N 1
ATOM 748 C CA . LEU A 1 103 ? -5.194 -4.253 2.391 1.00 97.25 103 LEU A CA 1
ATOM 749 C C . LEU A 1 103 ? -6.198 -3.826 3.454 1.00 97.25 103 LEU A C 1
ATOM 751 O O . LEU A 1 103 ? -6.196 -2.658 3.854 1.00 97.25 103 LEU A O 1
ATOM 755 N N . ASP A 1 104 ? -6.984 -4.775 3.960 1.00 97.19 104 ASP A N 1
ATOM 756 C CA . ASP A 1 104 ? -7.781 -4.572 5.166 1.00 97.19 104 ASP A CA 1
ATOM 757 C C . ASP A 1 104 ? -7.057 -5.182 6.356 1.00 97.19 104 ASP A C 1
ATOM 759 O O . ASP A 1 104 ? -6.729 -6.369 6.386 1.00 97.19 104 ASP A O 1
ATOM 763 N N . LEU A 1 105 ? -6.807 -4.356 7.360 1.00 95.75 105 LEU A N 1
ATOM 764 C CA . LEU A 1 105 ? -6.042 -4.703 8.543 1.00 95.75 105 LEU A CA 1
ATOM 765 C C . LEU A 1 105 ? -6.922 -4.534 9.768 1.00 95.75 105 LEU A C 1
ATOM 767 O O . LEU A 1 105 ? -7.614 -3.527 9.923 1.00 95.75 105 LEU A O 1
ATOM 771 N N . THR A 1 106 ? -6.837 -5.473 10.697 1.00 95.00 106 THR A N 1
ATOM 772 C CA . THR A 1 106 ? -7.447 -5.306 12.011 1.00 95.00 106 THR A CA 1
ATOM 773 C C . THR A 1 106 ? -6.393 -4.886 13.024 1.00 95.00 106 THR A C 1
ATOM 775 O O . THR A 1 106 ? -5.300 -5.464 13.131 1.00 95.00 106 THR A O 1
ATOM 778 N N . LEU A 1 107 ? -6.719 -3.837 13.777 1.00 94.38 107 LEU A N 1
ATOM 779 C CA . LEU A 1 107 ? -5.839 -3.278 14.788 1.00 94.38 107 LEU A CA 1
ATOM 780 C C . LEU A 1 107 ? -5.700 -4.242 15.968 1.00 94.38 107 LEU A C 1
ATOM 782 O O . LEU A 1 107 ? -6.685 -4.734 16.514 1.00 94.38 107 LEU A O 1
ATOM 786 N N . ASP A 1 108 ? -4.462 -4.466 16.414 1.00 93.56 108 ASP A N 1
ATOM 787 C CA . ASP A 1 108 ? -4.257 -5.124 17.704 1.00 93.56 108 ASP A CA 1
ATOM 788 C C . ASP A 1 108 ? -4.534 -4.158 18.866 1.00 93.56 108 ASP A C 1
ATOM 790 O O . ASP A 1 108 ? -4.509 -2.935 18.681 1.00 93.56 108 ASP A O 1
ATOM 794 N N . PRO A 1 109 ? -4.754 -4.676 20.090 1.00 94.19 109 PRO A N 1
ATOM 795 C CA . PRO A 1 109 ? -5.016 -3.822 21.243 1.00 94.19 109 PRO A CA 1
ATOM 796 C C . PRO A 1 109 ? -3.945 -2.736 21.486 1.00 94.19 109 PRO A C 1
ATOM 798 O O . PRO A 1 109 ? -4.326 -1.595 21.766 1.00 94.19 109 PRO A O 1
ATOM 801 N N . PRO A 1 110 ? -2.625 -3.003 21.346 1.00 94.25 110 PRO A N 1
ATOM 802 C CA . PRO A 1 110 ? -1.600 -1.965 21.489 1.00 94.25 110 PRO A CA 1
ATOM 803 C C . PRO A 1 110 ? -1.691 -0.837 20.451 1.00 94.25 110 PRO A C 1
ATOM 805 O O . PRO A 1 110 ? -1.561 0.339 20.808 1.00 94.25 110 PRO A O 1
ATOM 808 N N . THR A 1 111 ? -1.919 -1.159 19.176 1.00 94.25 111 THR A N 1
ATOM 809 C CA . THR A 1 111 ? -2.023 -0.148 18.113 1.00 94.25 111 THR A CA 1
ATOM 810 C C . THR A 1 111 ? -3.328 0.626 18.240 1.00 94.25 111 THR A C 1
ATOM 812 O O . THR A 1 111 ? -3.306 1.853 18.161 1.00 94.25 111 THR A O 1
ATOM 815 N N . PHE A 1 112 ? -4.436 -0.057 18.542 1.00 95.62 112 PHE A N 1
ATOM 816 C CA . PHE A 1 112 ? -5.722 0.586 18.808 1.00 95.62 112 PHE A CA 1
ATOM 817 C C . PHE A 1 112 ? -5.624 1.583 19.968 1.00 95.62 112 PHE A C 1
ATOM 819 O O . PHE A 1 112 ? -6.042 2.731 19.836 1.00 95.62 112 PHE A O 1
ATOM 826 N N . ARG A 1 113 ? -4.997 1.191 21.088 1.00 95.56 113 ARG A N 1
ATOM 827 C CA . ARG A 1 113 ? -4.749 2.099 22.218 1.00 95.56 113 ARG A CA 1
ATOM 828 C C . ARG A 1 113 ? -3.927 3.317 21.794 1.00 95.56 113 ARG A C 1
ATOM 830 O O . ARG A 1 113 ? -4.293 4.433 22.139 1.00 95.56 113 ARG A O 1
ATOM 837 N N . THR A 1 114 ? -2.857 3.105 21.027 1.00 95.06 114 THR A N 1
ATOM 838 C CA . THR A 1 114 ? -1.998 4.194 20.533 1.00 95.06 114 THR A CA 1
ATOM 839 C C . THR A 1 114 ? -2.785 5.190 19.675 1.00 95.06 114 THR A C 1
ATOM 841 O O . THR A 1 114 ? -2.650 6.397 19.861 1.00 95.06 114 THR A O 1
ATOM 844 N N . LEU A 1 115 ? -3.623 4.700 18.756 1.00 95.88 115 LEU A N 1
ATOM 845 C CA . LEU A 1 115 ? -4.479 5.549 17.922 1.00 95.88 115 LEU A CA 1
ATOM 846 C C . LEU A 1 115 ? -5.532 6.280 18.757 1.00 95.88 115 LEU A C 1
ATOM 848 O O . LEU A 1 115 ? -5.729 7.476 18.571 1.00 95.88 115 LEU A O 1
ATOM 852 N N . ARG A 1 116 ? -6.144 5.608 19.736 1.00 95.81 116 ARG A N 1
ATOM 853 C CA . ARG A 1 116 ? -7.111 6.225 20.653 1.00 95.81 116 ARG A CA 1
ATOM 854 C C . ARG A 1 116 ? -6.494 7.354 21.482 1.00 95.81 116 ARG A C 1
ATOM 856 O O . ARG A 1 116 ? -7.122 8.392 21.657 1.00 95.81 116 ARG A O 1
ATOM 863 N N . ASP A 1 117 ? -5.267 7.181 21.967 1.00 96.00 117 ASP A N 1
ATOM 864 C CA . ASP A 1 117 ? -4.569 8.219 22.736 1.00 96.00 117 ASP A CA 1
ATOM 865 C C . ASP A 1 117 ? -4.281 9.463 21.863 1.00 96.00 117 ASP A C 1
ATOM 867 O O . ASP A 1 117 ? -4.290 10.592 22.354 1.00 96.00 117 ASP A O 1
ATOM 871 N N . ARG A 1 118 ? -4.088 9.277 20.548 1.00 95.56 118 ARG A N 1
ATOM 872 C CA . ARG A 1 118 ? -3.938 10.365 19.562 1.00 95.56 118 ARG A CA 1
ATOM 873 C C . ARG A 1 118 ? -5.268 11.003 19.176 1.00 95.56 118 ARG A C 1
ATOM 875 O O . ARG A 1 118 ? -5.317 12.217 19.002 1.00 95.56 118 ARG A O 1
ATOM 882 N N . ALA A 1 119 ? -6.336 10.212 19.115 1.00 94.94 119 ALA A N 1
ATOM 883 C CA . ALA A 1 119 ? -7.690 10.666 18.814 1.00 94.94 119 ALA A CA 1
ATOM 884 C C . ALA A 1 119 ? -8.197 11.741 19.792 1.00 94.94 119 ALA A C 1
ATOM 886 O O . ALA A 1 119 ? -9.016 12.576 19.427 1.00 94.94 119 ALA A O 1
ATOM 887 N N . ALA A 1 120 ? -7.648 11.811 21.011 1.00 92.31 120 ALA A N 1
ATOM 888 C CA . ALA A 1 120 ? -7.920 12.909 21.943 1.00 92.31 120 ALA A CA 1
ATOM 889 C C . ALA A 1 120 ? -7.562 14.307 21.385 1.00 92.31 120 ALA A C 1
ATOM 891 O O . ALA A 1 120 ? -8.042 15.312 21.904 1.00 92.31 120 ALA A O 1
ATOM 892 N N . ARG A 1 121 ? -6.709 14.378 20.354 1.00 93.81 121 ARG A N 1
ATOM 893 C CA . ARG A 1 121 ? -6.274 15.615 19.680 1.00 93.81 121 ARG A CA 1
ATOM 894 C C . ARG A 1 121 ? -6.784 15.733 18.242 1.00 93.81 121 ARG A C 1
ATOM 896 O O . ARG A 1 121 ? -6.515 16.740 17.599 1.00 93.81 121 ARG A O 1
ATOM 903 N N . ASP A 1 122 ? -7.489 14.719 17.750 1.00 96.00 122 ASP A N 1
ATOM 904 C CA . ASP A 1 122 ? -7.968 14.618 16.373 1.00 96.00 122 ASP A CA 1
ATOM 905 C C . ASP A 1 122 ? -9.409 14.074 16.390 1.00 96.00 122 ASP A C 1
ATOM 907 O O . ASP A 1 122 ? -9.617 12.858 16.489 1.00 96.00 122 ASP A O 1
ATOM 911 N N . PRO A 1 123 ? -10.421 14.964 16.337 1.00 95.19 123 PRO A N 1
ATOM 912 C CA . PRO A 1 123 ? -11.825 14.566 16.377 1.00 95.19 123 PRO A CA 1
ATOM 913 C C . PRO A 1 123 ? -12.233 13.628 15.236 1.00 95.19 123 PRO A C 1
ATOM 915 O O . PRO A 1 123 ? -13.101 12.780 15.444 1.00 95.19 123 PRO A O 1
ATOM 918 N N . ALA A 1 124 ? -11.607 13.748 14.059 1.00 95.75 124 ALA A N 1
ATOM 919 C CA . ALA A 1 124 ? -11.895 12.878 12.922 1.00 95.75 124 ALA A CA 1
ATOM 920 C C . ALA A 1 124 ? -11.416 11.451 13.211 1.00 95.75 124 ALA A C 1
ATOM 922 O O . ALA A 1 124 ? -12.175 10.498 13.046 1.00 95.75 124 ALA A O 1
ATOM 923 N N . LEU A 1 125 ? -10.206 11.298 13.762 1.00 96.75 125 LEU A N 1
ATOM 924 C CA . LEU A 1 125 ? -9.708 9.994 14.212 1.00 96.75 125 LEU A CA 1
ATOM 925 C C . LEU A 1 125 ? -10.554 9.403 15.352 1.00 96.75 125 LEU A C 1
ATOM 927 O O . LEU A 1 125 ? -10.748 8.189 15.411 1.00 96.75 125 LEU A O 1
ATOM 931 N N . LEU A 1 126 ? -11.082 10.236 16.253 1.00 96.19 126 LEU A N 1
ATOM 932 C CA . LEU A 1 126 ? -11.977 9.765 17.314 1.00 96.19 126 LEU A CA 1
ATOM 933 C C . LEU A 1 126 ? -13.285 9.201 16.751 1.00 96.19 126 LEU A C 1
ATOM 935 O O . LEU A 1 126 ? -13.704 8.121 17.169 1.00 96.19 126 LEU A O 1
ATOM 939 N N . ALA A 1 127 ? -13.903 9.909 15.803 1.00 96.19 127 ALA A N 1
ATOM 940 C CA . ALA A 1 127 ? -15.108 9.447 15.121 1.00 96.19 127 ALA A CA 1
ATOM 941 C C . ALA A 1 127 ? -14.842 8.148 14.344 1.00 96.19 127 ALA A C 1
ATOM 943 O O . ALA A 1 127 ? -15.572 7.170 14.511 1.00 96.19 127 ALA A O 1
ATOM 944 N N . ALA A 1 128 ? -13.740 8.108 13.592 1.00 97.12 128 ALA A N 1
ATOM 945 C CA . ALA A 1 128 ? -13.270 6.949 12.842 1.00 97.12 128 ALA A CA 1
ATOM 946 C C . ALA A 1 128 ? -13.185 5.684 13.714 1.00 97.12 128 ALA A C 1
ATOM 948 O O . ALA A 1 128 ? -13.824 4.672 13.424 1.00 97.12 128 ALA A O 1
ATOM 949 N N . LEU A 1 129 ? -12.482 5.757 14.851 1.00 96.31 129 LEU A N 1
ATOM 950 C CA . LEU A 1 129 ? -12.335 4.631 15.783 1.00 96.31 129 LEU A CA 1
ATOM 951 C C . LEU A 1 129 ? -13.655 4.207 16.452 1.00 96.31 129 LEU A C 1
ATOM 953 O O . LEU A 1 129 ? -13.750 3.083 16.946 1.00 96.31 1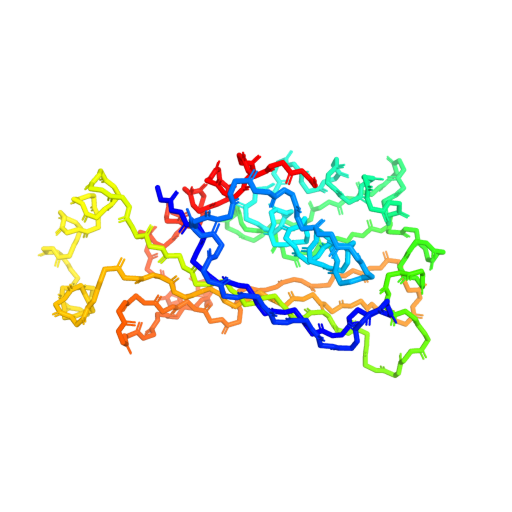29 LEU A O 1
ATOM 957 N N . GLY A 1 130 ? -14.661 5.087 16.487 1.00 95.62 130 GLY A N 1
ATOM 958 C CA . GLY A 1 130 ? -16.006 4.774 16.972 1.00 95.62 130 GLY A CA 1
ATOM 959 C C . GLY A 1 130 ? -16.827 3.915 16.004 1.00 95.62 130 GLY A C 1
ATOM 960 O O . GLY A 1 130 ? -17.738 3.220 16.446 1.00 95.62 130 GLY A O 1
ATOM 961 N N . THR A 1 131 ? -16.491 3.937 14.709 1.00 96.12 131 THR A N 1
ATOM 962 C CA . THR A 1 131 ? -17.174 3.150 13.662 1.00 96.12 131 THR A CA 1
ATOM 963 C C . THR A 1 131 ? -16.573 1.756 13.473 1.00 96.12 131 THR A C 1
ATOM 965 O O . THR A 1 131 ? -17.290 0.813 13.148 1.00 96.12 131 THR A O 1
ATOM 968 N N . GLY A 1 132 ? -15.278 1.579 13.754 1.00 93.50 132 GLY A N 1
ATOM 969 C CA . GLY A 1 132 ? -14.628 0.273 13.676 1.00 93.50 132 GLY A CA 1
ATOM 970 C C . GLY A 1 132 ? -13.150 0.290 14.067 1.00 93.50 132 GLY A C 1
ATOM 971 O O . GLY A 1 132 ? -12.501 1.331 14.108 1.00 93.50 132 GLY A O 1
ATOM 972 N N . ALA A 1 133 ? -12.599 -0.898 14.334 1.00 91.81 133 ALA A N 1
ATOM 973 C CA . ALA A 1 133 ? -11.184 -1.104 14.677 1.00 91.81 133 ALA A CA 1
ATOM 974 C C . ALA A 1 133 ? -10.333 -1.574 13.475 1.00 91.81 133 ALA A C 1
ATOM 976 O O . ALA A 1 133 ? -9.317 -2.252 13.650 1.00 91.81 133 ALA A O 1
ATOM 977 N N . GLY A 1 134 ? -10.775 -1.253 12.257 1.00 95.94 134 GLY A N 1
ATOM 978 C CA . GLY A 1 134 ? -10.107 -1.615 11.008 1.00 95.94 134 GLY A CA 1
ATOM 979 C C . GLY A 1 134 ? -9.309 -0.460 10.409 1.00 95.94 134 GLY A C 1
ATOM 980 O O . GLY A 1 134 ? -9.629 0.709 10.628 1.00 95.94 134 GLY A O 1
ATOM 981 N N . VAL A 1 135 ? -8.283 -0.802 9.634 1.00 97.38 135 VAL A N 1
ATOM 982 C CA . VAL A 1 135 ? -7.561 0.116 8.751 1.00 97.38 135 VAL A CA 1
ATOM 983 C C . VAL A 1 135 ? -7.587 -0.467 7.350 1.00 97.38 135 VAL A C 1
ATOM 985 O O . VAL A 1 135 ? -7.125 -1.586 7.151 1.00 97.38 135 VAL A O 1
ATOM 988 N N . ARG A 1 136 ? -8.086 0.302 6.386 1.00 98.12 136 ARG A N 1
ATOM 989 C CA . ARG A 1 136 ? -7.998 -0.022 4.963 1.00 98.12 136 ARG A CA 1
ATOM 990 C C . ARG A 1 136 ? -6.943 0.855 4.316 1.00 98.12 136 ARG A C 1
ATOM 992 O O . ARG A 1 136 ? -6.976 2.079 4.446 1.00 98.12 136 ARG A O 1
ATOM 999 N N . LEU A 1 137 ? -6.007 0.230 3.621 1.00 98.00 137 LEU A N 1
ATOM 1000 C CA . LEU A 1 137 ? -4.900 0.895 2.951 1.00 98.00 137 LEU A CA 1
ATOM 1001 C C . LEU A 1 137 ? -4.896 0.508 1.479 1.00 98.00 137 LEU A C 1
ATOM 1003 O O . LEU A 1 137 ? -4.862 -0.674 1.161 1.00 98.00 137 LEU A O 1
ATOM 1007 N N . ARG A 1 138 ? -4.882 1.497 0.588 1.00 98.31 138 ARG A N 1
ATOM 1008 C CA . ARG A 1 138 ? -4.774 1.292 -0.857 1.00 98.31 138 ARG A CA 1
ATOM 1009 C C . ARG A 1 138 ? -3.490 1.931 -1.366 1.00 98.31 138 ARG A C 1
ATOM 1011 O O . ARG A 1 138 ? -3.310 3.138 -1.221 1.00 98.31 138 ARG A O 1
ATOM 1018 N N . ILE A 1 139 ? -2.618 1.133 -1.966 1.00 98.19 139 ILE A N 1
ATOM 1019 C CA . ILE A 1 139 ? -1.305 1.524 -2.486 1.00 98.19 139 ILE A CA 1
ATOM 1020 C C . ILE A 1 139 ? -1.305 1.328 -3.998 1.00 98.19 139 ILE A C 1
ATOM 1022 O O . ILE A 1 139 ? -1.788 0.313 -4.495 1.00 98.19 139 ILE A O 1
ATOM 1026 N N . GLY A 1 140 ? -0.766 2.300 -4.725 1.00 98.00 140 GLY A N 1
ATOM 1027 C CA . GLY A 1 140 ? -0.594 2.252 -6.169 1.00 98.00 140 GLY A CA 1
ATOM 1028 C C . GLY A 1 140 ? 0.879 2.239 -6.548 1.00 98.00 140 GLY A C 1
ATOM 1029 O O . GLY A 1 140 ? 1.675 2.966 -5.962 1.00 98.00 140 GLY A O 1
ATOM 1030 N N . TRP A 1 141 ? 1.204 1.442 -7.558 1.00 98.38 141 TRP A N 1
ATOM 1031 C CA . TRP A 1 141 ? 2.470 1.451 -8.281 1.00 98.38 141 TRP A CA 1
ATOM 1032 C C . TRP A 1 141 ? 2.173 1.750 -9.742 1.00 98.38 141 TRP A C 1
ATOM 1034 O O . TRP A 1 141 ? 1.307 1.103 -10.331 1.00 98.38 141 TRP A O 1
ATOM 1044 N N . LEU A 1 142 ? 2.881 2.705 -10.335 1.00 97.94 142 LEU A N 1
ATOM 1045 C CA . LEU A 1 142 ? 2.782 3.042 -11.749 1.00 97.94 142 LEU A CA 1
ATOM 1046 C C . LEU A 1 142 ? 4.153 2.900 -12.399 1.00 97.94 142 LEU A C 1
ATOM 1048 O O . LEU A 1 142 ? 5.036 3.728 -12.195 1.00 97.94 142 LEU A O 1
ATOM 1052 N N . PHE A 1 143 ? 4.313 1.862 -13.213 1.00 97.62 143 PHE A N 1
ATOM 1053 C CA . PHE A 1 143 ? 5.548 1.596 -13.938 1.00 97.62 143 PHE A CA 1
ATOM 1054 C C . PHE A 1 143 ? 5.562 2.342 -15.271 1.00 97.62 143 PHE A C 1
ATOM 1056 O O . PHE A 1 143 ? 4.572 2.374 -16.010 1.00 97.62 143 PHE A O 1
ATOM 1063 N N . ASN A 1 144 ? 6.710 2.915 -15.625 1.00 96.50 144 ASN A N 1
ATOM 1064 C CA . ASN A 1 144 ? 6.859 3.606 -16.898 1.00 96.50 144 ASN A CA 1
ATOM 1065 C C . ASN A 1 144 ? 6.848 2.627 -18.096 1.00 96.50 144 ASN A C 1
ATOM 1067 O O . ASN A 1 144 ? 6.922 1.397 -17.976 1.00 96.50 144 ASN A O 1
ATOM 1071 N N . ARG A 1 145 ? 6.807 3.179 -19.317 1.00 95.50 145 ARG A N 1
ATOM 1072 C CA . ARG A 1 145 ? 6.808 2.367 -20.546 1.00 95.50 145 ARG A CA 1
ATOM 1073 C C . ARG A 1 145 ? 8.121 1.592 -20.774 1.00 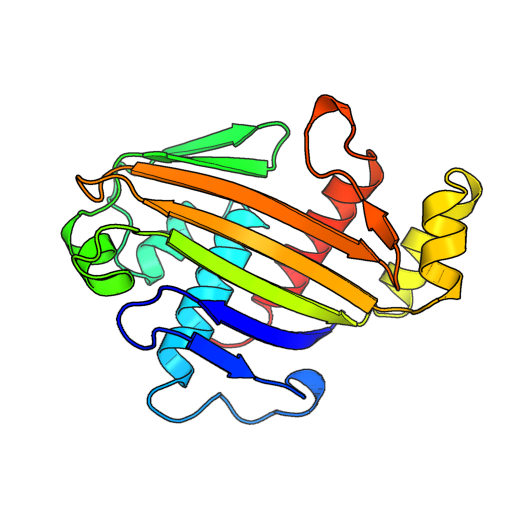95.50 145 ARG A C 1
ATOM 1075 O O . ARG A 1 145 ? 8.127 0.595 -21.499 1.00 95.50 145 ARG A O 1
ATOM 1082 N N . ALA A 1 146 ? 9.226 2.020 -20.179 1.00 95.75 146 ALA A N 1
ATOM 1083 C CA . ALA A 1 146 ? 10.497 1.315 -20.300 1.00 95.75 146 ALA A CA 1
ATOM 1084 C C . ALA A 1 146 ? 10.636 0.162 -19.289 1.00 95.75 146 ALA A C 1
ATOM 1086 O O . ALA A 1 146 ? 11.458 -0.716 -19.511 1.00 95.75 146 ALA A O 1
ATOM 1087 N N . GLY A 1 147 ? 9.829 0.140 -18.223 1.00 96.38 147 GLY A N 1
ATOM 1088 C CA . GLY A 1 147 ? 10.013 -0.758 -17.082 1.00 96.38 147 GLY A CA 1
ATOM 1089 C C . GLY A 1 147 ? 11.233 -0.409 -16.223 1.00 96.38 147 GLY A C 1
ATOM 1090 O O . GLY A 1 147 ? 11.706 -1.259 -15.489 1.00 96.38 147 GLY A O 1
ATOM 1091 N N . THR A 1 148 ? 11.761 0.813 -16.332 1.00 97.25 148 THR A N 1
ATOM 1092 C CA . THR A 1 148 ? 12.985 1.257 -15.633 1.00 97.25 148 THR A CA 1
ATOM 1093 C C . THR A 1 148 ? 12.710 2.170 -14.444 1.00 97.25 148 THR A C 1
ATOM 1095 O O . THR A 1 148 ? 13.633 2.507 -13.706 1.00 97.25 148 THR A O 1
ATOM 1098 N N . HIS A 1 149 ? 11.465 2.615 -14.288 1.00 97.56 149 HIS A N 1
ATOM 1099 C CA . HIS A 1 149 ? 11.050 3.555 -13.257 1.00 97.56 149 HIS A CA 1
ATOM 1100 C C . HIS A 1 149 ? 9.635 3.220 -12.789 1.00 97.56 149 HIS A C 1
ATOM 1102 O O . HIS A 1 149 ? 8.803 2.801 -13.607 1.00 97.56 149 HIS A O 1
ATOM 1108 N N . ALA A 1 150 ? 9.365 3.445 -11.507 1.00 98.06 150 ALA A N 1
ATOM 1109 C CA . ALA A 1 150 ? 8.034 3.361 -10.931 1.00 98.06 150 ALA A CA 1
ATOM 1110 C C . ALA A 1 150 ? 7.768 4.523 -9.973 1.00 98.06 150 ALA A C 1
ATOM 1112 O O . ALA A 1 150 ? 8.595 4.809 -9.113 1.00 98.06 150 ALA A O 1
ATOM 1113 N N . THR A 1 151 ? 6.585 5.123 -10.086 1.00 97.88 151 THR A N 1
ATOM 1114 C CA . THR A 1 151 ? 6.037 6.041 -9.079 1.00 97.88 151 THR A CA 1
ATOM 1115 C C . THR A 1 151 ? 5.100 5.260 -8.167 1.00 97.88 151 THR A C 1
ATOM 1117 O O . THR A 1 151 ? 4.354 4.389 -8.629 1.00 97.88 151 THR A O 1
ATOM 1120 N N . THR A 1 152 ? 5.115 5.564 -6.877 1.00 97.69 152 THR A N 1
ATOM 1121 C CA . THR A 1 152 ? 4.343 4.861 -5.855 1.00 97.69 152 THR A CA 1
ATOM 1122 C C . THR A 1 152 ? 3.582 5.846 -4.985 1.00 97.69 152 THR A C 1
ATOM 1124 O O . THR A 1 152 ? 4.032 6.960 -4.753 1.00 97.69 152 THR A O 1
ATOM 1127 N N . ALA A 1 153 ? 2.393 5.465 -4.522 1.00 96.88 153 ALA A N 1
ATOM 1128 C CA . ALA A 1 153 ? 1.591 6.339 -3.674 1.00 96.88 153 ALA A CA 1
ATOM 1129 C C . ALA A 1 153 ? 0.620 5.558 -2.788 1.00 96.88 153 ALA A C 1
ATOM 1131 O O . ALA A 1 153 ? 0.034 4.557 -3.205 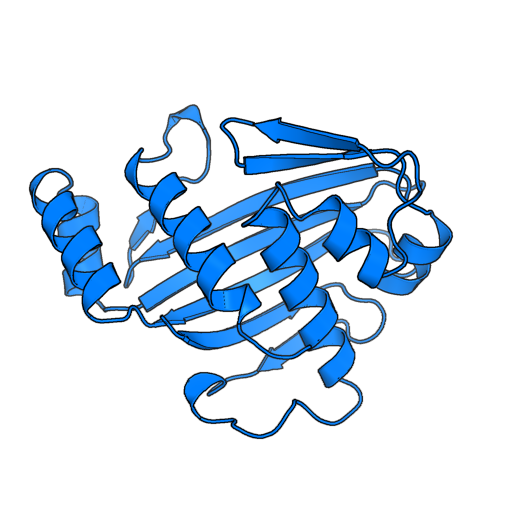1.00 96.88 153 ALA A O 1
ATOM 1132 N N . ALA A 1 154 ? 0.351 6.090 -1.594 1.00 96.75 154 ALA A N 1
ATOM 1133 C CA . ALA A 1 154 ? -0.839 5.725 -0.836 1.00 96.75 154 ALA A CA 1
ATOM 1134 C C . ALA A 1 154 ? -2.049 6.426 -1.470 1.00 96.75 154 ALA A C 1
ATOM 1136 O O . ALA A 1 154 ? -2.241 7.631 -1.316 1.00 96.75 154 ALA A O 1
ATOM 1137 N N . LEU A 1 155 ? -2.868 5.670 -2.196 1.00 97.00 155 LEU A N 1
ATOM 1138 C CA . LEU A 1 155 ? -4.061 6.170 -2.880 1.00 97.00 155 LEU A CA 1
ATOM 1139 C C . LEU A 1 155 ? -5.204 6.458 -1.904 1.00 97.00 155 LEU A C 1
ATOM 1141 O O . LEU A 1 155 ? -5.996 7.368 -2.129 1.00 97.00 155 LEU A O 1
ATOM 1145 N N . ALA A 1 156 ? -5.308 5.666 -0.837 1.00 97.06 156 ALA A N 1
ATOM 1146 C CA . ALA A 1 156 ? -6.281 5.885 0.222 1.00 97.06 156 ALA A CA 1
ATOM 1147 C C . ALA A 1 156 ? -5.800 5.280 1.539 1.00 97.06 156 ALA A C 1
ATOM 1149 O O . ALA A 1 156 ? -5.255 4.174 1.562 1.00 97.06 156 ALA A O 1
ATOM 1150 N N . VAL A 1 157 ? -6.074 5.981 2.637 1.00 97.88 157 VAL A N 1
ATOM 1151 C CA . VAL A 1 157 ? -6.048 5.411 3.984 1.00 97.88 157 VAL A CA 1
ATOM 1152 C C . VAL A 1 157 ? -7.396 5.664 4.626 1.00 97.88 157 VAL A C 1
ATOM 1154 O O . VAL A 1 157 ? -7.892 6.788 4.619 1.00 97.88 157 VAL A O 1
ATOM 1157 N N . GLN A 1 158 ? -7.981 4.621 5.192 1.00 98.31 158 GLN A N 1
ATOM 1158 C CA . GLN A 1 158 ? -9.244 4.681 5.901 1.00 98.31 158 GLN A CA 1
ATOM 1159 C C . GLN A 1 158 ? -9.097 3.999 7.262 1.00 98.31 158 GLN A C 1
ATOM 1161 O O . GLN A 1 158 ? -8.487 2.936 7.362 1.00 98.31 158 GLN A O 1
ATOM 1166 N N . VAL A 1 159 ? -9.639 4.617 8.311 1.00 97.62 159 VAL A N 1
ATOM 1167 C CA . VAL A 1 159 ? -9.721 4.051 9.665 1.00 97.62 159 VAL A CA 1
ATOM 1168 C C . VAL A 1 159 ? -11.197 3.972 10.031 1.00 97.62 159 VAL A C 1
ATOM 1170 O O . VAL A 1 159 ? -11.900 4.975 9.934 1.00 97.62 159 VAL A O 1
ATOM 1173 N N . GLY A 1 160 ? -11.686 2.791 10.410 1.00 96.19 160 GLY A N 1
ATOM 1174 C CA . GLY A 1 160 ? -13.132 2.560 10.473 1.00 96.19 160 GLY A CA 1
ATOM 1175 C C . GLY A 1 160 ? -13.782 2.913 9.129 1.00 96.19 160 GLY A C 1
ATOM 1176 O O . GLY A 1 160 ? -13.361 2.396 8.093 1.00 96.19 160 GLY A O 1
ATOM 1177 N N . ASP A 1 161 ? -14.733 3.845 9.137 1.00 96.25 161 ASP A N 1
ATOM 1178 C CA . ASP A 1 161 ? -15.417 4.343 7.935 1.00 96.25 161 ASP A CA 1
ATOM 1179 C C . ASP A 1 161 ? -14.871 5.683 7.401 1.00 96.25 161 ASP A C 1
ATOM 1181 O O . ASP A 1 161 ? -15.304 6.151 6.348 1.00 96.25 161 ASP A O 1
ATOM 1185 N N . GLU A 1 162 ? -13.894 6.294 8.081 1.00 97.75 162 GLU A N 1
ATOM 1186 C CA . GLU A 1 162 ? -13.394 7.634 7.750 1.00 97.75 162 GLU A CA 1
ATOM 1187 C C . GLU A 1 162 ? -12.107 7.578 6.919 1.00 97.75 162 GLU A C 1
ATOM 1189 O O . GLU A 1 162 ? -11.158 6.864 7.258 1.00 97.75 162 GLU A O 1
ATOM 1194 N N . ARG A 1 163 ? -12.047 8.368 5.840 1.00 97.56 163 ARG A N 1
ATOM 1195 C CA . ARG A 1 163 ? -10.855 8.499 4.989 1.00 97.56 163 ARG A CA 1
ATOM 1196 C C . ARG A 1 163 ? -9.960 9.633 5.465 1.00 97.56 163 ARG A C 1
ATOM 1198 O O . ARG A 1 163 ? -10.431 10.730 5.739 1.00 97.56 163 ARG A O 1
ATOM 1205 N N . PHE A 1 164 ? -8.657 9.387 5.456 1.00 97.31 164 PHE A N 1
ATOM 1206 C CA . PHE A 1 164 ? -7.641 10.369 5.810 1.00 97.31 164 PHE A CA 1
ATOM 1207 C C . PHE A 1 164 ? -6.821 10.760 4.580 1.00 97.31 164 PHE A C 1
ATOM 1209 O O . PHE A 1 164 ? -6.535 9.904 3.734 1.00 97.31 164 PHE A O 1
ATOM 1216 N N . PRO A 1 165 ? -6.443 12.043 4.456 1.00 95.81 165 PRO A N 1
ATOM 1217 C CA . PRO A 1 165 ? -5.649 12.505 3.331 1.00 95.81 165 PRO A CA 1
ATOM 1218 C C . PRO A 1 165 ? -4.253 11.880 3.367 1.00 95.81 165 PRO A C 1
ATOM 1220 O O . PRO A 1 165 ? -3.623 11.745 4.419 1.00 95.81 165 PRO A O 1
ATOM 1223 N N . THR A 1 166 ? -3.776 11.493 2.188 1.00 94.38 166 THR A N 1
ATOM 1224 C CA . THR A 1 166 ? -2.463 10.873 1.998 1.00 94.38 166 THR A CA 1
ATOM 1225 C C . THR A 1 166 ? -1.451 11.815 1.356 1.00 94.38 166 THR A C 1
ATOM 1227 O O . THR A 1 166 ? -0.275 11.471 1.333 1.00 94.38 166 THR A O 1
ATOM 1230 N N . SER A 1 167 ? -1.854 12.998 0.882 1.00 91.56 167 SER A N 1
ATOM 1231 C CA . SER A 1 167 ? -0.953 14.044 0.381 1.00 91.56 167 SER A CA 1
ATOM 1232 C C . SER A 1 167 ? -0.092 14.607 1.511 1.00 91.56 167 SER A C 1
ATOM 1234 O O . SER A 1 167 ? -0.621 14.889 2.579 1.00 91.56 167 SER A O 1
ATOM 1236 N N . ALA A 1 168 ? 1.205 14.827 1.277 1.00 89.19 168 ALA A N 1
ATOM 1237 C CA . ALA A 1 168 ? 2.138 15.363 2.281 1.00 89.19 168 ALA A CA 1
ATOM 1238 C C . ALA A 1 168 ? 1.607 16.625 2.999 1.00 89.19 168 ALA A C 1
ATOM 1240 O O . ALA A 1 168 ? 1.694 16.743 4.216 1.00 89.19 168 ALA A O 1
ATOM 1241 N N . VAL A 1 169 ? 0.954 17.525 2.255 1.00 90.75 169 VAL A N 1
ATOM 1242 C CA . VAL A 1 169 ? 0.431 18.804 2.770 1.00 90.75 169 VAL A CA 1
ATOM 1243 C C . VAL A 1 169 ? -0.660 18.632 3.834 1.00 90.75 169 VAL A C 1
ATOM 1245 O O . VAL A 1 169 ? -0.663 19.362 4.822 1.00 90.75 169 VAL A O 1
ATOM 1248 N N . ASP A 1 170 ? -1.577 17.682 3.642 1.00 93.00 170 ASP A N 1
ATOM 1249 C CA . ASP A 1 170 ? -2.763 17.519 4.497 1.00 93.00 170 ASP A CA 1
ATOM 1250 C C . ASP A 1 170 ? -2.663 16.292 5.418 1.00 93.00 170 ASP A C 1
ATOM 1252 O O . ASP A 1 170 ? -3.536 16.061 6.259 1.00 93.00 170 ASP A O 1
ATOM 1256 N N . ARG A 1 171 ? -1.608 15.484 5.260 1.00 95.06 171 ARG A N 1
ATOM 1257 C CA . ARG A 1 171 ? -1.409 14.220 5.969 1.00 95.06 171 ARG A CA 1
ATOM 1258 C C . ARG A 1 171 ? -1.313 14.449 7.481 1.00 95.06 171 ARG A C 1
ATOM 1260 O O . ARG A 1 171 ? -0.421 15.163 7.944 1.00 95.06 171 ARG A O 1
ATOM 1267 N N . PRO A 1 172 ? -2.140 13.776 8.300 1.00 94.88 172 PRO A N 1
ATOM 1268 C CA . PRO A 1 172 ? -1.985 13.844 9.743 1.00 94.88 172 PRO A CA 1
ATOM 1269 C C . PRO A 1 172 ? -0.627 13.256 10.169 1.00 94.88 172 PRO A C 1
ATOM 1271 O O . PRO A 1 172 ? -0.290 12.153 9.732 1.00 94.88 172 PRO A O 1
ATOM 1274 N N . PRO A 1 173 ? 0.130 13.892 11.085 1.00 92.44 173 PRO A N 1
ATOM 1275 C CA . PRO A 1 173 ? 1.453 13.401 11.491 1.00 92.44 173 PRO A CA 1
ATOM 1276 C C . PRO A 1 173 ? 1.438 11.975 12.053 1.00 92.44 173 PRO A C 1
ATOM 1278 O O . PRO A 1 173 ? 2.403 11.226 11.927 1.00 92.44 173 PRO A O 1
ATOM 1281 N N . TRP A 1 174 ? 0.320 11.570 12.662 1.00 94.88 174 TRP A N 1
ATOM 1282 C CA . TRP A 1 174 ? 0.164 10.227 13.209 1.00 94.88 174 TRP A CA 1
ATOM 1283 C C . TRP A 1 174 ? 0.099 9.134 12.140 1.00 94.88 174 TRP A C 1
ATOM 1285 O O . TRP A 1 174 ? 0.309 7.964 12.479 1.00 94.88 174 TRP A O 1
ATOM 1295 N N . LEU A 1 175 ? -0.215 9.492 10.889 1.00 95.62 175 LEU A N 1
ATOM 1296 C CA . LEU A 1 175 ? -0.413 8.539 9.808 1.00 95.62 175 LEU A CA 1
ATOM 1297 C C . LEU A 1 175 ? 0.900 7.864 9.412 1.00 95.62 175 LEU A C 1
ATOM 1299 O O . LEU A 1 175 ? 0.911 6.653 9.215 1.00 95.62 175 LEU A O 1
ATOM 1303 N N . LEU A 1 176 ? 2.013 8.600 9.383 1.00 93.75 176 LEU A N 1
ATOM 1304 C CA . LEU A 1 176 ? 3.333 8.034 9.075 1.00 93.75 176 LEU A CA 1
ATOM 1305 C C . LEU A 1 176 ? 3.711 6.916 10.053 1.00 93.75 176 LEU A C 1
ATOM 1307 O O . LEU A 1 176 ? 4.086 5.819 9.644 1.00 93.75 176 LEU A O 1
ATOM 1311 N N . ASP A 1 177 ? 3.496 7.150 11.348 1.00 94.31 177 ASP A N 1
ATOM 1312 C CA . ASP A 1 177 ? 3.729 6.140 12.382 1.00 94.31 177 ASP A CA 1
ATOM 1313 C C . ASP A 1 177 ? 2.811 4.918 12.234 1.00 94.31 177 ASP A C 1
ATOM 1315 O O . ASP A 1 177 ? 3.188 3.805 12.614 1.00 94.31 177 ASP A O 1
ATOM 1319 N N . LEU A 1 178 ? 1.579 5.115 11.747 1.00 95.06 178 LEU A N 1
ATOM 1320 C CA . LEU A 1 178 ? 0.672 4.008 11.460 1.00 95.06 178 LEU A CA 1
ATOM 1321 C C . LEU A 1 178 ? 1.186 3.200 10.265 1.00 95.06 178 LEU A C 1
ATOM 1323 O O . LEU A 1 178 ? 1.301 1.985 10.394 1.00 95.06 178 LEU A O 1
ATOM 1327 N N . LEU A 1 179 ? 1.537 3.848 9.152 1.00 94.69 179 LEU A N 1
ATOM 1328 C CA . LEU A 1 179 ? 2.052 3.189 7.946 1.00 94.69 179 LEU A CA 1
ATOM 1329 C C . LEU A 1 179 ? 3.315 2.366 8.243 1.00 94.69 179 LEU A C 1
ATOM 1331 O O . LEU A 1 179 ? 3.385 1.194 7.879 1.00 94.69 179 LEU A O 1
ATOM 1335 N N . ASP A 1 180 ? 4.249 2.920 9.013 1.00 92.56 180 ASP A N 1
ATOM 1336 C CA . ASP A 1 180 ? 5.461 2.225 9.461 1.00 92.56 180 ASP A CA 1
ATOM 1337 C C . ASP A 1 180 ? 5.138 0.999 10.351 1.00 92.56 180 ASP A C 1
ATOM 1339 O O . ASP A 1 180 ? 5.726 -0.082 10.224 1.00 92.56 180 ASP A O 1
ATOM 1343 N N . ARG A 1 181 ? 4.135 1.100 11.238 1.00 93.56 181 ARG A N 1
ATOM 1344 C CA . ARG A 1 181 ? 3.645 -0.056 12.020 1.00 93.56 181 ARG A CA 1
ATOM 1345 C C . ARG A 1 181 ? 2.979 -1.116 11.148 1.00 93.56 181 ARG A C 1
ATOM 1347 O O . ARG A 1 181 ? 3.202 -2.301 11.399 1.00 93.56 181 ARG A O 1
ATOM 1354 N N . VAL A 1 182 ? 2.186 -0.707 10.160 1.00 93.06 182 VAL A N 1
ATOM 1355 C CA . VAL A 1 182 ? 1.534 -1.604 9.199 1.00 93.06 182 VAL A CA 1
ATOM 1356 C C . VAL A 1 182 ? 2.595 -2.358 8.394 1.00 93.06 182 VAL A C 1
ATOM 1358 O O . VAL A 1 182 ? 2.560 -3.587 8.351 1.00 93.06 182 VAL A O 1
ATOM 1361 N N . GLY A 1 183 ? 3.605 -1.659 7.868 1.00 91.25 183 GLY A N 1
ATOM 1362 C CA . GLY A 1 183 ? 4.715 -2.270 7.134 1.00 91.25 183 GLY A CA 1
ATOM 1363 C C . GLY A 1 183 ? 5.454 -3.335 7.945 1.00 91.25 183 GLY A C 1
ATOM 1364 O O . GLY A 1 183 ? 5.682 -4.450 7.472 1.00 91.25 183 GLY A O 1
ATOM 1365 N N . ARG A 1 184 ? 5.746 -3.050 9.222 1.00 89.12 184 ARG A N 1
ATOM 1366 C CA . ARG A 1 184 ? 6.352 -4.037 10.134 1.00 89.12 184 ARG A CA 1
ATOM 1367 C C . ARG A 1 184 ? 5.456 -5.237 10.442 1.00 89.12 184 ARG A C 1
ATOM 1369 O O . ARG A 1 184 ? 5.984 -6.307 10.745 1.00 89.12 184 ARG A O 1
ATOM 1376 N N . ALA A 1 185 ? 4.135 -5.064 10.436 1.00 87.25 185 ALA A N 1
ATOM 1377 C CA . ALA A 1 185 ? 3.191 -6.149 10.688 1.00 87.25 185 ALA A CA 1
ATOM 1378 C C . ALA A 1 185 ? 3.075 -7.082 9.476 1.00 87.25 185 ALA A C 1
ATOM 1380 O O . ALA A 1 185 ? 3.174 -8.295 9.645 1.00 87.25 185 ALA A O 1
ATOM 1381 N N . ILE A 1 186 ? 2.944 -6.519 8.272 1.00 85.19 186 ILE A N 1
ATOM 1382 C CA . ILE A 1 186 ? 2.801 -7.274 7.018 1.00 85.19 186 ILE A CA 1
ATOM 1383 C C . ILE A 1 186 ? 4.032 -8.139 6.742 1.00 85.19 186 ILE A C 1
ATOM 1385 O O . ILE A 1 186 ? 3.894 -9.292 6.358 1.00 85.19 186 ILE A O 1
ATOM 1389 N N . HIS A 1 187 ? 5.236 -7.645 7.035 1.00 67.94 187 HIS A N 1
ATOM 1390 C CA . HIS A 1 187 ? 6.471 -8.410 6.832 1.00 67.94 187 HIS A CA 1
ATOM 1391 C C . HIS A 1 187 ? 6.547 -9.711 7.661 1.00 67.94 187 HIS A C 1
ATOM 1393 O O . HIS A 1 187 ? 7.396 -10.566 7.425 1.00 67.94 187 HIS A O 1
ATOM 1399 N N . ARG A 1 188 ? 5.715 -9.878 8.693 1.00 66.50 188 ARG A N 1
ATOM 1400 C CA . ARG A 1 188 ? 5.701 -11.126 9.474 1.00 66.50 188 ARG A CA 1
ATOM 1401 C C . ARG A 1 188 ? 4.940 -12.253 8.780 1.00 66.50 188 ARG A C 1
ATOM 1403 O O . ARG A 1 188 ? 4.973 -13.370 9.287 1.00 66.50 188 ARG A O 1
ATOM 1410 N N . LEU A 1 189 ? 4.250 -11.963 7.681 1.00 65.12 189 LEU A N 1
ATOM 1411 C CA . LEU A 1 189 ? 3.587 -12.975 6.877 1.00 65.12 189 LEU A CA 1
ATOM 1412 C C . LEU A 1 189 ? 4.662 -13.746 6.092 1.00 65.12 189 LEU A C 1
ATOM 1414 O O . LEU A 1 189 ? 5.542 -13.106 5.509 1.00 65.12 189 LEU A O 1
ATOM 1418 N N . PRO A 1 190 ? 4.659 -15.091 6.130 1.00 54.12 190 PRO A N 1
ATOM 1419 C CA . PRO A 1 190 ? 5.529 -15.873 5.263 1.00 54.12 190 PRO A CA 1
ATOM 1420 C C . PRO A 1 190 ? 5.219 -15.542 3.790 1.00 54.12 190 PRO A C 1
ATOM 1422 O O . PRO A 1 190 ? 4.059 -15.240 3.490 1.00 54.12 190 PRO A O 1
ATOM 1425 N N . PRO A 1 191 ? 6.241 -15.537 2.914 1.00 50.75 191 PRO A N 1
ATOM 1426 C CA . PRO A 1 191 ? 6.044 -15.365 1.476 1.00 50.75 191 PRO A CA 1
ATOM 1427 C C . PRO A 1 191 ? 5.162 -16.469 0.883 1.00 50.75 191 PRO A C 1
ATOM 1429 O O . PRO A 1 191 ? 5.181 -17.600 1.422 1.00 50.75 191 PRO A O 1
#

Secondary structure (DSSP, 8-state):
-EEEEEEEES-SS-SEEEE--TTT--SPP-SHHHHHHHHHHHHHHHHH-GGGHHHHHHHTT-EEEEEEEEEETTEEEEEEEE-HHHHHHHHTT-SS-EEEEEEEEEPPHHHHHHHHHHHTT-HHHHHHHHH-SEEEEEEEEEE-TTSSEEEEEEEEEEETTEEE--STTT--HHHHHHHHHHHHHHTTS--

Foldseek 3Di:
DDWAKKWKAQWPLDRIDIDGRRVPPPDQDDDSCSVVVLLLLLCLLCQLQVVCVQVSCVVLVFADPPKDFDDDVNGTFKIFQTDLVSLCNTRNQDPFSKMKMKTKDADDPVRLVVLCVVCVVPVLSVVLVVQHRIKIWMKMWGADNSSGMIGIFGPWIGRRHGTADRDPVRHDPVVSVVSNVVSVRSVVDDD

Radius of gyration: 16.46 Å; chains: 1; bounding box: 39×41×45 Å

Sequence (191 aa):
MWLASARIEGLRSAPLVEREELERVHAEPRGPDAAALADGIALAAAFLVPARAAATLAALDVALDTTTTLLDESVLDEVEALDPHGVRALVGDAPTRSVTVELDLTLDPPTFRTLRDRAARDPALLAALGTGAGVRLRIGWLFNRAGTHATTAALAVQVGDERFPTSAVDRPPWLLDLLDRVGRAIHRLPP